Protein AF-A0A7X6ZHW9-F1 (afdb_monomer_lite)

Sequence (307 aa):
MRMDAAVKDYLSSTLKTPYFLFIGDEEYLSTINEFQVHGLTFLPMSSFCSSGDRQPDIDGLCNYIETADSDANKKEFVVTGLGEFLALRGRDEATSTLLRLKDFIIGNAKVILLLRGLAPLIAVMESDPRFDNRRHSIVKRAESNLSFTIAPPSIDLSALNGFKALLIALENGRNGNIAVNTAVNLSEAMFTVYQISNAYEGIKFLNHGFALGRACGEDEQWAELLSVLNQNDGSLDAVFDRYGLSDVLESDFYLRIGGKDFRSWLYYIFLKLKADTLRNGYLRFALEKTERFRDFARNVRNAIIDI

Foldseek 3Di:
DAADPLVVCLLPDPDFAAAEEQAALVCQQVNVVNCVVVVAAEDFQLVQAPDQAGGGDVVVVLVCQQVVLVPPDAHEYEYALLQVSLLLVADPSSLVVVVVRRPRGRDRYYYYYYHAPCLVCPVVQVVPVSCDSSRYDYDPRSDAQEEEEEEALVQPAPFAEHPSSVSVCVRNSDGHYHYYHHPDDRPRHNHHYHYDYALQSSLCVLDPPLPADPQQDDRVLSSVVSVLCSVQVNDLVSSCVVLVNDPPLPPPLLVLLVDPDSSSSSSLSVCLVCLVVDPDPLLSVLNVPDNYSVCSSVSSVCVVVVD

Radius of gyration: 27.0 Å; chains: 1; bounding box: 67×34×75 Å

Secondary structure (DSSP, 8-state):
----HHHHHHHHS---S-EEEEE-HHHHHHHHHHHHHTTPEEEEGGGGBSSTTS-B-HHHHHHHHHHHTTSSS--EEEEESHHHHHHHH-HHHHHHHHHHHHT----S-EEEEEEES-GGGHHHHHTSTTS-TTTEEE-TT-----EEEEE-TTS--SSEESHHHHHHHHHTT--SEEEEE--S--TT-SSEEEE--SHHHHHHHHSTT----GGGS-HHHHHHHHHHHHTTTT-HHHHHHHTT--S-TTTTHHHHHH--SHHHHHHHHHHHHTGGG-S-HHHHHHHHH--SHHHHHHHHHHGGGG-

pLDDT: mean 91.28, std 8.27, range [50.75, 98.62]

Structure (mmCIF, N/CA/C/O backbone):
data_AF-A0A7X6ZHW9-F1
#
_entry.id   AF-A0A7X6ZHW9-F1
#
loop_
_atom_site.group_PDB
_atom_site.id
_atom_site.type_symbol
_atom_site.label_atom_id
_atom_site.label_alt_id
_atom_site.label_comp_id
_atom_site.label_asym_id
_atom_site.label_entity_id
_atom_site.label_seq_id
_atom_site.pdbx_PDB_ins_code
_atom_site.Cartn_x
_atom_site.Cartn_y
_atom_site.Cartn_z
_atom_site.occupancy
_atom_site.B_iso_or_equiv
_atom_site.auth_seq_id
_atom_site.auth_comp_id
_atom_site.auth_asym_id
_atom_site.auth_atom_id
_atom_site.pdbx_PDB_model_num
ATOM 1 N N . MET A 1 1 ? -21.013 -16.782 7.354 1.00 50.75 1 MET A N 1
ATOM 2 C CA . MET A 1 1 ? -20.386 -16.798 8.693 1.00 50.75 1 MET A CA 1
ATOM 3 C C . MET A 1 1 ? -21.411 -16.256 9.685 1.00 50.75 1 MET A C 1
ATOM 5 O O . MET A 1 1 ? -22.378 -15.667 9.219 1.00 50.75 1 MET A O 1
ATOM 9 N N . ARG A 1 2 ? -21.312 -16.578 10.978 1.00 61.19 2 ARG A N 1
ATOM 10 C CA . ARG A 1 2 ? -22.199 -16.052 12.030 1.00 61.19 2 ARG A CA 1
ATOM 11 C C . ARG A 1 2 ? -21.359 -15.166 12.941 1.00 61.19 2 ARG A C 1
ATOM 13 O O . ARG A 1 2 ? -20.251 -15.573 13.280 1.00 61.19 2 ARG A O 1
ATOM 20 N N . MET A 1 3 ? -21.942 -14.054 13.381 1.00 71.81 3 MET A N 1
ATOM 21 C CA . MET A 1 3 ? -21.244 -13.021 14.128 1.00 71.81 3 MET A CA 1
ATOM 22 C C . MET A 1 3 ? -20.713 -13.651 15.398 1.00 71.81 3 MET A C 1
ATOM 24 O O . MET A 1 3 ? -21.471 -14.353 16.084 1.00 71.81 3 MET A O 1
ATOM 28 N N . ASP A 1 4 ? -19.418 -13.438 15.629 1.00 79.12 4 ASP A N 1
ATOM 29 C CA . ASP A 1 4 ? -18.658 -14.075 16.696 1.00 79.12 4 ASP A CA 1
ATOM 30 C C . ASP A 1 4 ? -19.425 -13.970 18.023 1.00 79.12 4 ASP A C 1
ATOM 32 O O . ASP A 1 4 ? -19.969 -12.912 18.367 1.00 79.12 4 ASP A O 1
ATOM 36 N N . ALA A 1 5 ? -19.531 -15.091 18.739 1.00 86.50 5 ALA A N 1
ATOM 37 C CA . ALA A 1 5 ? -20.281 -15.150 19.988 1.00 86.50 5 ALA A CA 1
ATOM 38 C C . ALA A 1 5 ? -19.735 -14.141 21.011 1.00 86.50 5 ALA A C 1
ATOM 40 O O . ALA A 1 5 ? -20.518 -13.453 21.659 1.00 86.50 5 ALA A O 1
ATOM 41 N N . ALA A 1 6 ? -18.413 -13.959 21.063 1.00 91.50 6 ALA A N 1
ATOM 42 C CA . ALA A 1 6 ? -17.773 -13.015 21.966 1.00 91.50 6 ALA A CA 1
ATOM 43 C C . ALA A 1 6 ? -18.111 -11.555 21.616 1.00 91.50 6 ALA A C 1
ATOM 45 O O . ALA A 1 6 ? -18.281 -10.727 22.512 1.00 91.50 6 ALA A O 1
ATOM 46 N N . VAL A 1 7 ? -18.296 -11.235 20.328 1.00 93.56 7 VAL A N 1
ATOM 47 C CA . VAL A 1 7 ? -18.756 -9.904 19.897 1.00 93.56 7 VAL A CA 1
ATOM 48 C C . VAL A 1 7 ? -20.198 -9.654 20.348 1.00 93.56 7 VAL A C 1
ATOM 50 O O . VAL A 1 7 ? -20.501 -8.584 20.874 1.00 93.56 7 VAL A O 1
ATOM 53 N N . LYS A 1 8 ? -21.094 -10.639 20.207 1.00 92.50 8 LYS A N 1
ATOM 54 C CA . LYS A 1 8 ? -22.484 -10.531 20.699 1.00 92.50 8 LYS A CA 1
ATOM 55 C C . LYS A 1 8 ? -22.544 -10.348 22.214 1.00 92.50 8 LYS A C 1
ATOM 57 O O . LYS A 1 8 ? -23.300 -9.506 22.710 1.00 92.50 8 LYS A O 1
ATOM 62 N N . ASP A 1 9 ? -21.723 -11.101 22.935 1.00 93.88 9 ASP A N 1
ATOM 63 C CA . ASP A 1 9 ? -21.611 -10.999 24.387 1.00 93.88 9 ASP A CA 1
ATOM 64 C C . ASP A 1 9 ? -21.099 -9.609 24.788 1.00 93.88 9 ASP A C 1
ATOM 66 O O . ASP A 1 9 ? -21.661 -8.966 25.675 1.00 93.88 9 ASP A O 1
ATOM 70 N N . TYR A 1 10 ? -20.106 -9.066 24.077 1.00 94.94 10 TYR A N 1
ATOM 71 C CA . TYR A 1 10 ? -19.629 -7.703 24.308 1.00 94.94 10 TYR A CA 1
ATOM 72 C C . TYR A 1 10 ? -20.713 -6.639 24.067 1.00 94.94 10 TYR A C 1
ATOM 74 O O . TYR A 1 10 ? -20.911 -5.764 24.922 1.00 94.94 10 TYR A O 1
ATOM 82 N N . LEU A 1 11 ? -21.435 -6.710 22.943 1.00 93.12 11 LEU A N 1
ATOM 83 C CA . LEU A 1 11 ? -22.475 -5.737 22.585 1.00 93.12 11 LEU A CA 1
ATOM 84 C C . LEU A 1 11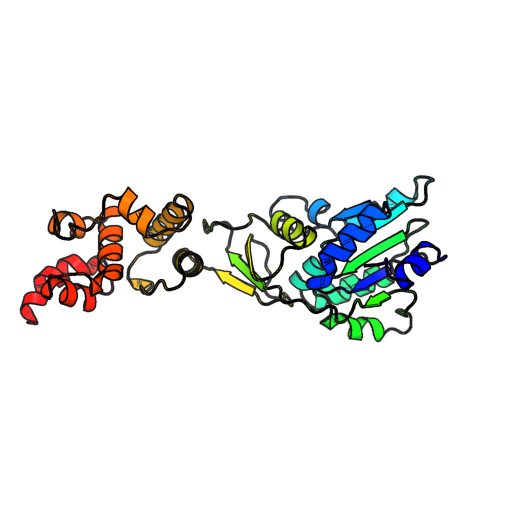 ? -23.627 -5.710 23.603 1.00 93.12 11 LEU A C 1
ATOM 86 O O . LEU A 1 11 ? -24.236 -4.659 23.826 1.00 93.12 11 LEU A O 1
ATOM 90 N N . SER A 1 12 ? -23.905 -6.839 24.258 1.00 91.88 12 SER A N 1
ATOM 91 C CA . SER A 1 12 ? -24.916 -6.958 25.319 1.00 91.88 12 SER A CA 1
ATOM 92 C C . SER A 1 12 ? -24.375 -6.730 26.741 1.00 91.88 12 SER A C 1
ATOM 94 O O . SER A 1 12 ? -25.159 -6.580 27.678 1.00 91.88 12 SER A O 1
ATOM 96 N N . SER A 1 13 ? -23.053 -6.654 26.917 1.00 92.38 13 SER A N 1
ATOM 97 C CA . SER A 1 13 ? -22.407 -6.483 28.225 1.00 92.38 13 SER A CA 1
ATOM 98 C C . SER A 1 13 ? -22.550 -5.073 28.815 1.00 92.38 13 SER A C 1
ATOM 100 O O . SER A 1 13 ? -22.873 -4.103 28.128 1.00 92.38 13 SER A O 1
ATOM 102 N N . THR A 1 14 ? -22.174 -4.920 30.086 1.00 90.31 14 THR A N 1
ATOM 103 C CA . THR A 1 14 ? -22.037 -3.621 30.771 1.00 90.31 14 THR A CA 1
ATOM 104 C C . THR A 1 14 ? -20.648 -2.990 30.622 1.00 90.31 14 THR A C 1
ATOM 106 O O . THR A 1 14 ? -20.378 -1.957 31.234 1.00 90.31 14 THR A O 1
ATOM 109 N N . LEU A 1 15 ? -19.750 -3.588 29.825 1.00 90.94 15 LEU A N 1
ATOM 110 C CA . LEU A 1 15 ? -18.397 -3.067 29.630 1.00 90.94 15 LEU A CA 1
ATOM 111 C C . LEU A 1 15 ? -18.422 -1.710 28.922 1.00 90.94 15 LEU A C 1
ATOM 113 O O . LEU A 1 15 ? -19.110 -1.543 27.914 1.00 90.94 15 LEU A O 1
ATOM 117 N N . LYS A 1 16 ? -17.629 -0.779 29.454 1.00 91.38 16 LYS A N 1
ATOM 118 C CA . LYS A 1 16 ? -17.504 0.620 29.017 1.00 91.38 16 LYS A CA 1
ATOM 119 C C . LYS A 1 16 ? -16.159 0.912 28.357 1.00 91.38 16 LYS A C 1
ATOM 121 O O . LYS A 1 16 ? -15.609 1.995 28.481 1.00 91.38 16 LYS A O 1
ATOM 126 N N . THR A 1 17 ? -15.566 -0.094 27.735 1.00 93.31 17 THR A N 1
ATOM 127 C CA . THR A 1 17 ? -14.261 0.010 27.079 1.00 93.31 17 THR A CA 1
ATOM 128 C C . THR A 1 17 ? -14.337 -0.599 25.683 1.00 93.31 17 THR A C 1
ATOM 130 O O . THR A 1 17 ? -15.258 -1.389 25.426 1.00 93.31 17 THR A O 1
ATOM 133 N N . PRO A 1 18 ? -13.432 -0.228 24.754 1.00 95.88 18 PRO A N 1
ATOM 134 C CA . PRO A 1 18 ? -13.460 -0.780 23.408 1.00 95.88 18 PRO A CA 1
ATOM 135 C C . PRO A 1 18 ? -13.222 -2.287 23.426 1.00 95.88 18 PRO A C 1
ATOM 137 O O . PRO A 1 18 ? -12.465 -2.797 24.262 1.00 95.88 18 PRO A O 1
ATOM 140 N N . TYR A 1 19 ? -13.847 -2.972 22.474 1.00 97.25 19 TYR A N 1
ATOM 141 C CA . TYR A 1 19 ? -13.604 -4.377 22.185 1.00 97.25 19 TYR A CA 1
ATOM 142 C C . TYR A 1 19 ? -12.635 -4.520 21.017 1.00 97.25 19 TYR A C 1
ATOM 144 O O . TYR A 1 19 ? -12.828 -3.909 19.970 1.00 97.25 19 TYR A O 1
ATOM 152 N N . PHE A 1 20 ? -11.596 -5.326 21.191 1.00 98.00 20 PHE A N 1
ATOM 153 C CA . PHE A 1 20 ? -10.515 -5.487 20.227 1.00 98.00 20 PHE A CA 1
ATOM 154 C C . PHE A 1 20 ? -10.738 -6.777 19.440 1.00 98.00 20 PHE A C 1
ATOM 156 O O . PHE A 1 20 ? -10.614 -7.871 19.982 1.00 98.00 20 PHE A O 1
ATOM 163 N N . LEU A 1 21 ? -11.074 -6.660 18.159 1.00 97.88 21 LEU A N 1
ATOM 164 C CA . LEU A 1 21 ? -11.289 -7.812 17.292 1.00 97.88 21 LEU A CA 1
ATOM 165 C C . LEU A 1 21 ? -10.119 -7.946 16.321 1.00 97.88 21 LEU A C 1
ATOM 167 O O . LEU A 1 21 ? -10.059 -7.239 15.314 1.00 97.88 21 LEU A O 1
ATOM 171 N N . PHE A 1 22 ? -9.187 -8.848 16.625 1.00 97.62 22 PHE A N 1
ATOM 172 C CA . PHE A 1 22 ? -8.048 -9.132 15.754 1.00 97.62 22 PHE A CA 1
ATOM 173 C C . PHE A 1 22 ? -8.469 -10.059 14.621 1.00 97.62 22 PHE A C 1
ATOM 175 O O . PHE A 1 22 ? -9.072 -11.107 14.858 1.00 97.62 22 PHE A O 1
ATOM 182 N N . ILE A 1 23 ? -8.145 -9.681 13.386 1.00 96.56 23 ILE A N 1
ATOM 183 C CA . ILE A 1 23 ? -8.652 -10.363 12.196 1.00 96.56 23 ILE A CA 1
ATOM 184 C C . ILE A 1 23 ? -7.610 -10.450 11.082 1.00 96.56 23 ILE A C 1
ATOM 186 O O . ILE A 1 23 ? -6.720 -9.606 10.978 1.00 96.56 23 ILE A O 1
ATOM 190 N N . GLY A 1 24 ? -7.714 -11.500 10.266 1.00 95.19 24 GLY A N 1
ATOM 191 C CA . GLY A 1 24 ? -6.833 -11.743 9.131 1.00 95.19 24 GLY A CA 1
ATOM 192 C C . GLY A 1 24 ? -7.419 -11.222 7.826 1.00 95.19 24 GLY A C 1
ATOM 193 O O . GLY A 1 24 ? -8.559 -10.752 7.775 1.00 95.19 24 GLY A O 1
ATOM 194 N N . ASP A 1 25 ? -6.637 -11.313 6.754 1.00 94.38 25 ASP A N 1
ATOM 195 C CA . ASP A 1 25 ? -7.057 -10.821 5.438 1.00 94.38 25 ASP A CA 1
ATOM 196 C C . ASP A 1 25 ? -8.280 -11.575 4.888 1.00 94.38 25 ASP A C 1
ATOM 198 O O . ASP A 1 25 ? -9.162 -10.957 4.291 1.00 94.38 25 ASP A O 1
ATOM 202 N N . GLU A 1 26 ? -8.356 -12.894 5.107 1.00 93.25 26 GLU A N 1
ATOM 203 C CA . GLU A 1 26 ? -9.428 -13.751 4.580 1.00 93.25 26 GLU A CA 1
ATOM 204 C C . GLU A 1 26 ? -10.796 -13.420 5.191 1.00 93.25 26 GLU A C 1
ATOM 206 O O . GLU A 1 26 ? -11.817 -13.430 4.500 1.00 93.25 26 GLU A O 1
ATOM 211 N N . GLU A 1 27 ? -10.840 -13.118 6.489 1.00 94.06 27 GLU A N 1
ATOM 212 C CA . GLU A 1 27 ? -12.099 -12.915 7.207 1.00 94.06 27 GLU A CA 1
ATOM 213 C C . GLU A 1 27 ? -12.574 -11.461 7.208 1.00 94.06 27 GLU A C 1
ATOM 215 O O . GLU A 1 27 ? -13.753 -11.222 7.496 1.00 94.06 27 GLU A O 1
ATOM 220 N N . TYR A 1 28 ? -11.703 -10.503 6.875 1.00 95.44 28 TYR A N 1
ATOM 221 C CA . TYR A 1 28 ? -11.955 -9.066 7.021 1.00 95.44 28 TYR A CA 1
ATOM 222 C C . TYR A 1 28 ? -13.273 -8.618 6.379 1.00 95.44 28 TYR A C 1
ATOM 224 O O . TYR A 1 28 ? -14.183 -8.156 7.068 1.00 95.44 28 TYR A O 1
ATOM 232 N N . LEU A 1 29 ? -13.426 -8.837 5.068 1.00 95.12 29 LEU A N 1
ATOM 233 C CA . LEU A 1 29 ? -14.627 -8.427 4.332 1.00 95.12 29 LEU A CA 1
ATOM 234 C C . LEU A 1 29 ? -15.877 -9.188 4.767 1.00 95.12 29 LEU A C 1
ATOM 236 O O . LEU A 1 29 ? -16.959 -8.610 4.850 1.00 95.12 29 LEU A O 1
ATOM 240 N N . SER A 1 30 ? -15.744 -10.481 5.065 1.00 94.62 30 SER A N 1
ATOM 241 C CA . SER A 1 30 ? -16.880 -11.277 5.536 1.00 94.62 30 SER A CA 1
ATOM 242 C C . SER A 1 30 ? -17.420 -10.763 6.876 1.00 94.62 30 SER A C 1
ATOM 244 O O . SER A 1 30 ? -18.633 -10.737 7.072 1.00 94.62 30 SER A O 1
ATOM 246 N N . THR A 1 31 ? -16.529 -10.275 7.744 1.00 95.31 31 THR A N 1
ATOM 247 C CA . THR A 1 31 ? -16.864 -9.693 9.049 1.00 95.31 31 THR A CA 1
ATOM 248 C C . THR A 1 31 ? -17.473 -8.299 8.905 1.00 95.31 31 THR A C 1
ATOM 250 O O . THR A 1 31 ? -18.473 -8.007 9.555 1.00 95.31 31 THR A O 1
ATOM 253 N N . ILE A 1 32 ? -16.947 -7.462 8.000 1.00 95.69 32 ILE A N 1
ATOM 254 C CA . ILE A 1 32 ? -17.555 -6.162 7.662 1.00 95.69 32 ILE A CA 1
ATOM 255 C C . ILE A 1 32 ? -18.994 -6.348 7.170 1.00 95.69 32 ILE A C 1
ATOM 257 O O . ILE A 1 32 ? -19.915 -5.741 7.715 1.00 95.69 32 ILE A O 1
ATOM 261 N N . ASN A 1 33 ? -19.202 -7.223 6.182 1.00 95.31 33 ASN A N 1
ATOM 262 C CA . ASN A 1 33 ? -20.532 -7.492 5.633 1.00 95.31 33 ASN A CA 1
ATOM 263 C C . ASN A 1 33 ? -21.499 -7.979 6.719 1.00 95.31 33 ASN A C 1
ATOM 265 O O . ASN A 1 33 ? -22.666 -7.593 6.753 1.00 95.31 33 ASN A O 1
ATOM 269 N N . GLU A 1 34 ? -21.011 -8.812 7.634 1.00 94.12 34 GLU A N 1
ATOM 270 C CA . GLU A 1 34 ? -21.795 -9.299 8.757 1.00 94.12 34 GLU A CA 1
ATOM 271 C C . GLU A 1 34 ? -22.196 -8.185 9.734 1.00 94.12 34 GLU A C 1
ATOM 273 O O . GLU A 1 34 ? -23.371 -8.092 10.097 1.00 94.12 34 GLU A O 1
ATOM 278 N N . PHE A 1 35 ? -21.270 -7.315 10.134 1.00 95.38 35 PHE A N 1
ATOM 279 C CA . PHE A 1 35 ? -21.585 -6.173 10.995 1.00 95.38 35 PHE A CA 1
ATOM 280 C C . PHE A 1 35 ? -22.559 -5.195 10.336 1.00 95.38 35 PHE A C 1
ATOM 282 O O . PHE A 1 35 ? -23.466 -4.692 11.000 1.00 95.38 35 PHE A O 1
ATOM 289 N N . GLN A 1 36 ? -22.444 -4.993 9.023 1.00 93.94 36 GLN A N 1
ATOM 290 C CA . GLN A 1 36 ? -23.383 -4.174 8.264 1.00 93.94 36 GLN A CA 1
ATOM 291 C C . GLN A 1 36 ? -24.801 -4.765 8.272 1.00 93.94 36 GLN A C 1
ATOM 293 O O . GLN A 1 36 ? -25.765 -4.035 8.493 1.00 93.94 36 GLN A O 1
ATOM 298 N N . VAL A 1 37 ? -24.942 -6.085 8.099 1.00 93.81 37 VAL A N 1
ATOM 299 C CA . VAL A 1 37 ? -26.243 -6.779 8.188 1.00 93.81 37 VAL A CA 1
ATOM 300 C C . VAL A 1 37 ? -26.873 -6.641 9.579 1.00 93.81 37 VAL A C 1
ATOM 302 O O . VAL A 1 37 ? -28.095 -6.567 9.690 1.00 93.81 37 VAL A O 1
ATOM 305 N N . HIS A 1 38 ? -26.058 -6.564 10.634 1.00 92.25 38 HIS A N 1
ATOM 306 C CA . HIS A 1 38 ? -26.526 -6.347 12.007 1.00 92.25 38 HIS A CA 1
ATOM 307 C C . HIS A 1 38 ? -26.774 -4.865 12.348 1.00 92.25 38 HIS A C 1
ATOM 309 O O . HIS A 1 38 ? -27.172 -4.564 13.470 1.00 92.25 38 HIS A O 1
ATOM 315 N N . GLY A 1 39 ? -26.590 -3.943 11.397 1.00 92.75 39 GLY A N 1
ATOM 316 C CA . GLY A 1 39 ? -26.915 -2.524 11.566 1.00 92.75 39 GLY A CA 1
ATOM 317 C C . GLY A 1 39 ? -25.896 -1.722 12.378 1.00 92.75 39 GLY A C 1
ATOM 318 O O . GLY A 1 39 ? -26.234 -0.645 12.869 1.00 92.75 39 GLY A O 1
ATOM 319 N N . LEU A 1 40 ? -24.664 -2.219 12.531 1.00 94.19 40 LEU A N 1
ATOM 320 C CA . LEU A 1 40 ? -23.607 -1.474 13.215 1.00 94.19 40 LEU A CA 1
ATOM 321 C C . LEU A 1 40 ? -23.147 -0.283 12.361 1.00 94.19 40 LEU A C 1
ATOM 323 O O . LEU A 1 40 ? -23.101 -0.347 11.131 1.00 94.19 40 LEU A O 1
ATOM 327 N N . THR A 1 41 ? -22.783 0.812 13.026 1.00 94.69 41 THR A N 1
ATOM 328 C CA . THR A 1 41 ? -22.317 2.040 12.369 1.00 94.69 41 THR A CA 1
ATOM 329 C C . THR A 1 41 ? -20.806 2.000 12.170 1.00 94.69 41 THR A C 1
ATOM 331 O O . THR A 1 41 ? -20.055 1.796 13.119 1.00 94.69 41 THR A O 1
ATOM 334 N N . PHE A 1 42 ? -20.336 2.237 10.949 1.00 95.94 42 PHE A N 1
ATOM 335 C CA . PHE A 1 42 ? -18.908 2.209 10.637 1.00 95.94 42 PHE A CA 1
ATOM 336 C C . PHE A 1 42 ? -18.253 3.578 10.822 1.00 95.94 42 PHE A C 1
ATOM 338 O O . PHE A 1 42 ? -18.763 4.591 10.347 1.00 95.94 42 PHE A O 1
ATOM 345 N N . LEU A 1 43 ? -17.092 3.580 11.475 1.00 96.94 43 LEU A N 1
ATOM 346 C CA . LEU A 1 43 ? -16.203 4.725 11.651 1.00 96.94 43 LEU A CA 1
ATOM 347 C C . LEU A 1 43 ? -14.863 4.425 10.962 1.00 96.94 43 LEU A C 1
ATOM 349 O O . LEU A 1 43 ? -13.939 3.916 11.602 1.00 96.94 43 LEU A O 1
ATOM 353 N N . PRO A 1 44 ? -14.742 4.691 9.653 1.00 98.06 44 PRO A N 1
ATOM 354 C CA . PRO A 1 44 ? -13.484 4.491 8.949 1.00 98.06 44 PRO A CA 1
ATOM 355 C C . PRO A 1 44 ? -12.446 5.535 9.375 1.00 98.06 44 PRO A C 1
ATOM 357 O O . PRO A 1 44 ? -12.744 6.733 9.400 1.00 98.06 44 PRO A O 1
ATOM 360 N N . MET A 1 45 ? -11.217 5.097 9.667 1.00 98.06 45 MET A N 1
ATOM 361 C CA . MET A 1 45 ? -10.091 5.977 10.002 1.00 98.06 45 MET A CA 1
ATOM 362 C C . MET A 1 45 ? -9.844 7.048 8.938 1.00 98.06 45 MET A C 1
ATOM 364 O O . MET A 1 45 ? -9.480 8.173 9.274 1.00 98.06 45 MET A O 1
ATOM 368 N N . SER A 1 46 ? -10.097 6.749 7.664 1.00 98.19 46 SER A N 1
ATOM 369 C CA . SER A 1 46 ? -9.979 7.704 6.561 1.00 98.19 46 SER A CA 1
ATOM 370 C C . SER A 1 46 ? -10.872 8.947 6.716 1.00 98.19 46 SER A C 1
ATOM 372 O O . SER A 1 46 ? -10.544 10.014 6.181 1.00 98.19 46 SER A O 1
ATOM 374 N N . SER A 1 47 ? -11.964 8.866 7.488 1.00 97.81 47 SER A N 1
ATOM 375 C CA . SER A 1 47 ? -12.810 10.025 7.823 1.00 97.81 47 SER A CA 1
ATOM 376 C C . SER A 1 47 ? -12.103 11.036 8.724 1.00 97.81 47 SER A C 1
ATOM 378 O O . SER A 1 47 ? -12.460 12.211 8.711 1.00 97.81 47 SER A O 1
ATOM 380 N N . PHE A 1 48 ? -11.066 10.605 9.443 1.00 98.00 48 PHE A N 1
ATOM 381 C CA . PHE A 1 48 ? -10.278 11.427 10.360 1.00 98.00 48 PHE A CA 1
ATOM 382 C C . PHE A 1 48 ? -8.983 11.958 9.724 1.00 98.00 48 PHE A C 1
ATOM 384 O O . PHE A 1 48 ? -8.179 12.602 10.392 1.00 98.00 48 PHE A O 1
ATOM 391 N N . CYS A 1 49 ? -8.767 11.732 8.424 1.00 97.69 49 CYS A N 1
ATOM 392 C CA . CYS A 1 49 ? -7.712 12.395 7.657 1.00 97.69 49 CYS A CA 1
ATOM 393 C C . CYS A 1 49 ? -8.120 13.836 7.312 1.00 97.69 49 CYS A C 1
ATOM 395 O O . CYS A 1 49 ? -9.114 14.049 6.609 1.00 97.69 49 CYS A O 1
ATOM 397 N N . SER A 1 50 ? -7.306 14.814 7.720 1.00 94.81 50 SER A N 1
ATOM 398 C CA . SER A 1 50 ? -7.541 16.245 7.454 1.00 94.81 50 SER A CA 1
ATOM 399 C C . SER A 1 50 ? -7.394 16.640 5.980 1.00 94.81 50 SER A C 1
ATOM 401 O O . SER A 1 50 ? -8.018 17.596 5.526 1.00 94.81 50 SER A O 1
ATOM 403 N N . SER A 1 51 ? -6.591 15.904 5.209 1.00 94.81 51 SER A N 1
ATOM 404 C CA . SER A 1 51 ? -6.476 16.056 3.756 1.00 94.81 51 SER A CA 1
ATOM 405 C C . SER A 1 51 ? -6.108 14.728 3.084 1.00 94.81 51 SER A C 1
ATOM 407 O O . SER A 1 51 ? -5.991 13.698 3.749 1.00 94.81 51 SER A O 1
ATOM 409 N N . GLY A 1 52 ? -5.971 14.731 1.752 1.00 95.25 52 GLY A N 1
ATOM 410 C CA . GLY A 1 52 ? -5.742 13.515 0.963 1.00 95.25 52 GLY A CA 1
ATOM 411 C C . GLY A 1 52 ? -4.455 12.761 1.313 1.00 95.25 52 GLY A C 1
ATOM 412 O O . GLY A 1 52 ? -4.467 11.535 1.348 1.00 95.25 52 GLY A O 1
ATOM 413 N N . ASP A 1 53 ? -3.369 13.472 1.627 1.00 96.62 53 ASP A N 1
ATOM 414 C CA . ASP A 1 53 ? -2.070 12.874 1.969 1.00 96.62 53 ASP A CA 1
ATOM 415 C C . ASP A 1 53 ? -1.630 13.215 3.399 1.00 96.62 53 ASP A C 1
ATOM 417 O O . ASP A 1 53 ? -0.535 13.711 3.660 1.00 96.62 53 ASP A O 1
ATOM 421 N N . ARG A 1 54 ? -2.547 13.014 4.348 1.00 95.50 54 ARG A N 1
ATOM 422 C CA . ARG A 1 54 ? -2.299 13.184 5.781 1.00 95.50 54 ARG A CA 1
ATOM 423 C C . ARG A 1 54 ? -2.756 11.953 6.541 1.00 95.50 54 ARG A C 1
ATOM 425 O O . ARG A 1 54 ? -3.720 11.289 6.164 1.00 95.50 54 ARG A O 1
ATOM 432 N N . GLN A 1 55 ? -2.056 11.679 7.633 1.00 96.06 55 GLN A N 1
ATOM 433 C CA . GLN A 1 55 ? -2.436 10.638 8.576 1.00 96.06 55 GLN A CA 1
ATOM 434 C C . GLN A 1 55 ? -3.748 11.000 9.284 1.00 96.06 55 GLN A C 1
ATOM 436 O O . GLN A 1 55 ? -4.056 12.190 9.424 1.00 96.06 55 GLN A O 1
ATOM 441 N N . PRO A 1 56 ? -4.533 9.995 9.693 1.00 97.50 56 PRO A N 1
ATOM 442 C CA . PRO A 1 56 ? -5.758 10.217 10.432 1.00 97.50 56 PRO A CA 1
ATOM 443 C C . PRO A 1 56 ? -5.484 10.650 11.878 1.00 97.50 56 PRO A C 1
ATOM 445 O O . PRO A 1 56 ? -4.488 10.254 12.482 1.00 97.50 56 PRO A O 1
ATOM 448 N N . ASP A 1 57 ? -6.401 11.435 12.435 1.00 97.38 57 ASP A N 1
ATOM 449 C CA . ASP A 1 57 ? -6.365 11.897 13.822 1.00 97.38 57 ASP A CA 1
ATOM 450 C C . ASP A 1 57 ? -7.098 10.919 14.763 1.00 97.38 57 ASP A C 1
ATOM 452 O O . ASP A 1 57 ? -8.328 10.824 14.757 1.00 97.38 57 ASP A O 1
ATOM 456 N N . ILE A 1 58 ? -6.337 10.188 15.588 1.00 96.88 58 ILE A N 1
ATOM 457 C CA . ILE A 1 58 ? -6.896 9.257 16.583 1.00 96.88 58 ILE A CA 1
ATOM 458 C C . ILE A 1 58 ? -7.618 10.015 17.706 1.00 96.88 58 ILE A C 1
ATOM 460 O O . ILE A 1 58 ? -8.620 9.523 18.220 1.00 96.88 58 ILE A O 1
ATOM 464 N N . ASP A 1 59 ? -7.150 11.203 18.092 1.00 96.44 59 ASP A N 1
ATOM 465 C CA . ASP A 1 59 ? -7.816 11.985 19.138 1.00 96.44 59 ASP A CA 1
ATOM 466 C C . ASP A 1 59 ? -9.150 12.530 18.623 1.00 96.44 59 ASP A C 1
ATOM 468 O O . ASP A 1 59 ? -10.154 12.486 19.333 1.00 96.44 59 ASP A O 1
ATOM 472 N N . GLY A 1 60 ? -9.202 12.922 17.349 1.00 96.25 60 GLY A N 1
ATOM 473 C CA . GLY A 1 60 ? -10.442 13.211 16.630 1.00 96.25 60 GLY A CA 1
ATOM 474 C C . GLY A 1 60 ? -11.439 12.044 16.651 1.00 96.25 60 GLY A C 1
ATOM 475 O O . GLY A 1 60 ? -12.625 12.265 16.904 1.00 96.25 60 GLY A O 1
ATOM 476 N N . LEU A 1 61 ? -10.972 10.803 16.456 1.00 95.75 61 LEU A N 1
ATOM 477 C CA . LEU A 1 61 ? -11.804 9.598 16.600 1.00 95.75 61 LEU A CA 1
ATOM 478 C C . LEU A 1 61 ? -12.332 9.438 18.031 1.00 95.75 61 LEU A C 1
ATOM 480 O O . LEU A 1 61 ? -13.531 9.224 18.215 1.00 95.75 61 LEU A O 1
ATOM 484 N N . CYS A 1 62 ? -11.466 9.542 19.040 1.00 93.81 62 CYS A N 1
ATOM 485 C CA . CYS A 1 62 ? -11.868 9.412 20.442 1.00 93.81 62 CYS A CA 1
ATOM 486 C C . CYS A 1 62 ? -12.915 10.470 20.824 1.00 93.81 62 CYS A C 1
ATOM 488 O O . CYS A 1 62 ? -13.965 10.122 21.361 1.00 93.81 62 CYS A O 1
ATOM 490 N N . ASN A 1 63 ? -12.690 11.732 20.450 1.00 93.25 63 ASN A N 1
ATOM 491 C CA . ASN A 1 63 ? -13.628 12.832 20.685 1.00 93.25 63 ASN A CA 1
ATOM 492 C C . ASN A 1 63 ? -14.978 12.595 19.987 1.00 93.25 63 ASN A C 1
ATOM 494 O O . ASN A 1 63 ? -16.040 12.887 20.542 1.00 93.25 63 ASN A O 1
ATOM 498 N N . TYR A 1 64 ? -14.965 12.043 18.769 1.00 92.31 64 TYR A N 1
ATOM 499 C CA . TYR A 1 64 ? -16.193 11.674 18.066 1.00 92.31 64 TYR A CA 1
ATOM 500 C C . TYR A 1 64 ? -16.973 10.594 18.828 1.00 92.31 64 TYR A C 1
ATOM 502 O O . TYR A 1 64 ? -18.185 10.710 18.998 1.00 92.31 64 TYR A O 1
ATOM 510 N N . ILE A 1 65 ? -16.288 9.560 19.323 1.00 90.56 65 ILE A N 1
ATOM 511 C CA . ILE A 1 65 ? -16.913 8.484 20.104 1.00 90.56 65 ILE A CA 1
ATOM 512 C C . ILE A 1 65 ? -17.512 9.031 21.409 1.00 90.56 65 ILE A C 1
ATOM 514 O O . ILE A 1 65 ? -18.648 8.690 21.739 1.00 90.56 65 ILE A O 1
ATOM 518 N N . GLU A 1 66 ? -16.787 9.891 22.130 1.00 87.88 66 GLU A N 1
ATOM 519 C CA . GLU A 1 66 ? -17.263 10.510 23.377 1.00 87.88 66 GLU A CA 1
ATOM 520 C C . GLU A 1 66 ? -18.502 11.381 23.156 1.00 87.88 66 GLU A C 1
ATOM 522 O O . GLU A 1 66 ? -19.473 11.298 23.904 1.00 87.88 66 GLU A O 1
ATOM 527 N N . THR A 1 67 ? -18.496 12.208 22.110 1.00 85.69 67 THR A N 1
ATOM 528 C CA . THR A 1 67 ? -19.621 13.106 21.812 1.00 85.69 67 THR A CA 1
ATOM 529 C C . THR A 1 67 ? -20.844 12.350 21.308 1.00 85.69 67 THR A C 1
ATOM 531 O O . THR A 1 67 ? -21.966 12.662 21.711 1.00 85.69 67 THR A O 1
ATOM 534 N N . ALA A 1 68 ? -20.651 11.319 20.483 1.00 80.56 68 ALA A N 1
ATOM 535 C CA . ALA A 1 68 ? -21.747 10.529 19.940 1.00 80.56 68 ALA A CA 1
ATOM 536 C C . ALA A 1 68 ? -22.532 9.757 21.013 1.00 80.56 68 ALA A C 1
ATOM 538 O O . ALA A 1 68 ? -23.685 9.403 20.756 1.00 80.56 68 ALA A O 1
ATOM 539 N N . ASP A 1 69 ? -21.931 9.528 22.184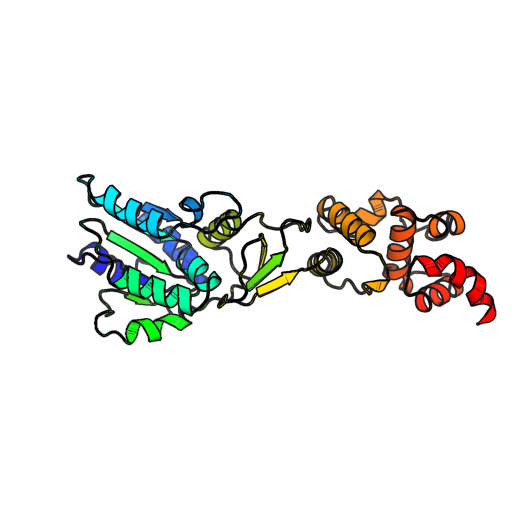 1.00 68.56 69 ASP A N 1
ATOM 540 C CA . ASP A 1 69 ? -22.555 8.898 23.350 1.00 68.56 69 ASP A CA 1
ATOM 541 C C . ASP A 1 69 ? -23.641 9.753 24.025 1.00 68.56 69 ASP A C 1
ATOM 543 O O . ASP A 1 69 ? -24.530 9.233 24.696 1.00 68.56 69 ASP A O 1
ATOM 547 N N . SER A 1 70 ? -23.581 11.076 23.852 1.00 65.00 70 SER A N 1
ATOM 548 C CA . SER A 1 70 ? -24.521 12.008 24.486 1.00 65.00 70 SER A CA 1
ATOM 549 C C . SER A 1 70 ? -25.925 12.002 23.860 1.00 65.00 70 SER A C 1
ATOM 551 O O . SER A 1 70 ? -26.880 12.474 24.481 1.00 65.00 70 SER A O 1
ATOM 553 N N . ASP A 1 71 ? -26.077 11.416 22.669 1.00 60.84 71 ASP A N 1
ATOM 554 C CA . ASP A 1 71 ? -27.375 11.203 22.031 1.00 60.84 71 ASP A CA 1
ATOM 555 C C . ASP A 1 71 ? -28.043 9.961 22.635 1.00 60.84 71 ASP A C 1
ATOM 557 O O . ASP A 1 71 ? -27.482 8.873 22.586 1.00 60.84 71 ASP A O 1
ATOM 561 N N . ALA A 1 72 ? -29.262 10.103 23.160 1.00 53.25 72 ALA A N 1
ATOM 562 C CA . ALA A 1 72 ? -29.993 9.131 23.991 1.00 53.25 72 ALA A CA 1
ATOM 563 C C . ALA A 1 72 ? -30.267 7.717 23.403 1.00 53.25 72 ALA A C 1
ATOM 565 O O . ALA A 1 72 ? -31.007 6.939 24.007 1.00 53.25 72 ALA A O 1
ATOM 566 N N . ASN A 1 73 ? -29.684 7.355 22.259 1.00 65.50 73 ASN A N 1
ATOM 567 C CA . ASN A 1 73 ? -29.776 6.031 21.653 1.00 65.50 73 ASN A CA 1
ATOM 568 C C . ASN A 1 73 ? -28.464 5.260 21.827 1.00 65.50 73 ASN A C 1
ATOM 570 O O . ASN A 1 73 ? -27.387 5.773 21.541 1.00 65.50 73 ASN A O 1
ATOM 574 N N . LYS A 1 74 ? -28.562 3.983 22.218 1.00 67.44 74 LYS A N 1
ATOM 575 C CA . LYS A 1 74 ? -27.432 3.044 22.222 1.00 67.44 74 LYS A CA 1
ATOM 576 C C . LYS A 1 74 ? -26.817 2.988 20.814 1.00 67.44 74 LYS A C 1
ATOM 578 O O . LYS A 1 74 ? -27.455 2.477 19.896 1.00 67.44 74 LYS A O 1
ATOM 583 N N . LYS A 1 75 ? -25.601 3.514 20.642 1.00 85.25 75 LYS A N 1
ATOM 584 C CA . LYS A 1 75 ? -24.855 3.455 19.375 1.00 85.25 75 LYS A CA 1
ATOM 585 C C . LYS A 1 75 ? -23.792 2.367 19.439 1.00 85.25 75 LYS A C 1
ATOM 587 O O . LYS A 1 75 ? -23.049 2.267 20.413 1.00 85.25 75 LYS A O 1
ATOM 592 N N . GLU A 1 76 ? -23.734 1.554 18.394 1.00 93.25 76 GLU A N 1
ATOM 593 C CA . GLU A 1 76 ? -22.768 0.470 18.246 1.00 93.25 76 GLU A CA 1
ATOM 594 C C . GLU A 1 76 ? -21.894 0.780 17.030 1.00 93.25 76 GLU A C 1
ATOM 596 O O . GLU A 1 76 ? -22.378 0.845 15.898 1.00 93.25 76 GLU A O 1
ATOM 601 N N . PHE A 1 77 ? -20.614 1.031 17.287 1.00 95.12 77 PHE A N 1
ATOM 602 C CA . PHE A 1 77 ? -19.635 1.465 16.306 1.00 95.12 77 PHE A CA 1
ATOM 603 C C . PHE A 1 77 ? -18.643 0.359 15.969 1.00 95.12 77 PHE A C 1
ATOM 605 O O . PHE A 1 77 ? -18.198 -0.383 16.846 1.00 95.12 77 PHE A O 1
ATOM 612 N N . VAL A 1 78 ? -18.230 0.317 14.707 1.00 97.56 78 VAL A N 1
ATOM 613 C CA . VAL A 1 78 ? -17.098 -0.478 14.228 1.00 97.56 78 VAL A CA 1
ATOM 614 C C . VAL A 1 78 ? -16.068 0.472 13.643 1.00 97.56 78 VAL A C 1
ATOM 616 O O . VAL A 1 78 ? -16.343 1.151 12.657 1.00 97.56 78 VAL A O 1
ATOM 619 N N . VAL A 1 79 ? -14.880 0.515 14.234 1.00 98.38 79 VAL A N 1
ATOM 620 C CA . VAL A 1 79 ? -13.752 1.283 13.702 1.00 98.38 79 VAL A CA 1
ATOM 621 C C . VAL A 1 79 ? -12.988 0.411 12.714 1.00 98.38 79 VAL A C 1
ATOM 623 O O . VAL A 1 79 ? -12.501 -0.658 13.086 1.00 98.38 79 VAL A O 1
ATOM 626 N N . THR A 1 80 ? -12.866 0.871 11.469 1.00 98.56 80 THR A N 1
ATOM 627 C CA . THR A 1 80 ? -12.133 0.186 10.389 1.00 98.56 80 THR A CA 1
ATOM 628 C C . THR A 1 80 ? -10.902 0.982 9.976 1.00 98.56 80 THR A C 1
ATOM 630 O O . THR A 1 80 ? -10.878 2.203 10.100 1.00 98.56 80 THR A O 1
ATOM 633 N N . GLY A 1 81 ? -9.865 0.300 9.485 1.00 98.06 81 GLY A N 1
ATOM 634 C CA . GLY A 1 81 ? -8.613 0.930 9.046 1.00 98.06 81 GLY A CA 1
ATOM 635 C C . GLY A 1 81 ? -7.636 1.269 10.178 1.00 98.06 81 GLY A C 1
ATOM 636 O O . GLY A 1 81 ? -6.489 1.615 9.902 1.00 98.06 81 GLY A O 1
ATOM 637 N N . LEU A 1 82 ? -8.049 1.162 11.450 1.00 98.62 82 LEU A N 1
ATOM 638 C CA . LEU A 1 82 ? -7.182 1.440 12.603 1.00 98.62 82 LEU A CA 1
ATOM 639 C C . LEU A 1 82 ? -6.049 0.421 12.716 1.00 98.62 82 LEU A C 1
ATOM 641 O O . LEU A 1 82 ? -4.911 0.811 12.960 1.00 98.62 82 LEU A O 1
ATOM 645 N N . GLY A 1 83 ? -6.342 -0.869 12.529 1.00 98.19 83 GLY A N 1
ATOM 646 C CA . GLY A 1 83 ? -5.323 -1.913 12.618 1.00 98.19 83 GLY A CA 1
ATOM 647 C C . GLY A 1 83 ? -4.206 -1.707 11.600 1.00 98.19 83 GLY A C 1
ATOM 648 O O . GLY A 1 83 ? -3.028 -1.661 11.956 1.00 98.19 83 GLY A O 1
ATOM 649 N N . GLU A 1 84 ? -4.590 -1.489 10.345 1.00 98.19 84 GLU A N 1
ATOM 650 C CA . GLU A 1 84 ? -3.653 -1.282 9.251 1.00 98.19 84 GLU A CA 1
ATOM 651 C C . GLU A 1 84 ? -2.897 0.040 9.402 1.00 98.19 84 GLU A C 1
ATOM 653 O O . GLU A 1 84 ? -1.687 0.081 9.181 1.00 98.19 84 GLU A O 1
ATOM 658 N N . PHE A 1 85 ? -3.576 1.107 9.838 1.00 98.50 85 PHE A N 1
ATOM 659 C CA . PHE A 1 85 ? -2.932 2.381 10.144 1.00 98.50 85 PHE A CA 1
ATOM 660 C C . PHE A 1 85 ? -1.840 2.225 11.207 1.00 98.50 85 PHE A C 1
ATOM 662 O O . PHE A 1 85 ? -0.710 2.655 10.988 1.00 98.50 85 PHE A O 1
ATOM 669 N N . LEU A 1 86 ? -2.142 1.583 12.337 1.00 98.56 86 LEU A N 1
ATOM 670 C CA . LEU A 1 86 ? -1.169 1.389 13.412 1.00 98.56 86 LEU A CA 1
ATOM 671 C C . LEU A 1 86 ? 0.002 0.511 12.962 1.00 98.56 86 LEU A C 1
ATOM 673 O O . LEU A 1 86 ? 1.155 0.846 13.227 1.00 98.56 86 LEU A O 1
ATOM 677 N N . ALA A 1 87 ? -0.263 -0.559 12.213 1.00 98.00 87 ALA A N 1
ATOM 678 C CA . ALA A 1 87 ? 0.793 -1.393 11.650 1.00 98.00 87 ALA A CA 1
ATOM 679 C C . ALA A 1 87 ? 1.703 -0.611 10.680 1.00 98.00 87 ALA A C 1
ATOM 681 O O . ALA A 1 87 ? 2.911 -0.844 10.660 1.00 98.00 87 ALA A O 1
ATOM 682 N N . LEU A 1 88 ? 1.164 0.360 9.934 1.00 97.94 88 LEU A N 1
ATOM 683 C CA . LEU A 1 88 ? 1.935 1.281 9.088 1.00 97.94 88 LEU A CA 1
ATOM 684 C C . LEU A 1 88 ? 2.748 2.316 9.889 1.00 97.94 88 LEU A C 1
ATOM 686 O O . LEU A 1 88 ? 3.778 2.778 9.403 1.00 97.94 88 LEU A O 1
ATOM 690 N N . ARG A 1 89 ? 2.318 2.684 11.103 1.00 97.38 89 ARG A N 1
ATOM 691 C CA . ARG A 1 89 ? 3.065 3.584 12.007 1.00 97.38 89 ARG A CA 1
ATOM 692 C C . ARG A 1 89 ? 4.207 2.891 12.745 1.00 97.38 89 ARG A C 1
ATOM 694 O O . ARG A 1 89 ? 5.145 3.559 13.165 1.00 97.38 89 ARG A O 1
ATOM 701 N N . GLY A 1 90 ? 4.138 1.569 12.860 1.00 97.75 90 GLY A N 1
ATOM 702 C CA . GLY A 1 90 ? 5.186 0.751 13.449 1.00 97.75 90 GLY A CA 1
ATOM 703 C C . GLY A 1 90 ? 4.888 0.287 14.864 1.00 97.75 90 GLY A C 1
ATOM 704 O O . GLY A 1 90 ? 3.943 0.732 15.516 1.00 97.75 90 GLY A O 1
ATOM 705 N N . ARG A 1 91 ? 5.706 -0.658 15.338 1.00 97.56 91 ARG A N 1
ATOM 706 C CA . ARG A 1 91 ? 5.440 -1.423 16.566 1.00 97.56 91 ARG A CA 1
ATOM 707 C C . ARG A 1 91 ? 5.275 -0.541 17.804 1.00 97.56 91 ARG A C 1
ATOM 709 O O . ARG A 1 91 ? 4.344 -0.776 18.575 1.00 97.56 91 ARG A O 1
ATOM 716 N N . ASP A 1 92 ? 6.147 0.441 18.000 1.00 97.19 92 ASP A N 1
ATOM 717 C CA . ASP A 1 92 ? 6.163 1.247 19.226 1.00 97.19 92 ASP A CA 1
ATOM 718 C C . ASP A 1 92 ? 4.938 2.165 19.312 1.00 97.19 92 ASP A C 1
ATOM 720 O O . ASP A 1 92 ? 4.229 2.179 20.323 1.00 97.19 92 ASP A O 1
ATOM 724 N N . GLU A 1 93 ? 4.626 2.873 18.223 1.00 97.19 93 GLU A N 1
ATOM 725 C CA . GLU A 1 93 ? 3.456 3.751 18.152 1.00 97.19 93 GLU A CA 1
ATOM 726 C C . GLU A 1 93 ? 2.144 2.960 18.200 1.00 97.19 93 GLU A C 1
ATOM 728 O O . GLU A 1 93 ? 1.213 3.347 18.916 1.00 97.19 93 GLU A O 1
ATOM 733 N N . ALA A 1 94 ? 2.085 1.818 17.507 1.00 98.19 94 ALA A N 1
ATOM 734 C CA . ALA A 1 94 ? 0.952 0.907 17.572 1.00 98.19 94 ALA A CA 1
ATOM 735 C C . ALA A 1 94 ? 0.711 0.421 19.005 1.00 98.19 94 ALA A C 1
ATOM 737 O O . ALA A 1 94 ? -0.401 0.532 19.513 1.00 98.19 94 ALA A O 1
ATOM 738 N N . THR A 1 95 ? 1.755 -0.055 19.686 1.00 97.75 95 THR A N 1
ATOM 739 C CA . THR A 1 95 ? 1.654 -0.570 21.059 1.00 97.75 95 THR A CA 1
ATOM 740 C C . THR A 1 95 ? 1.201 0.520 22.026 1.00 97.75 95 THR A C 1
ATOM 742 O O . THR A 1 95 ? 0.252 0.312 22.782 1.00 97.75 95 THR A O 1
ATOM 745 N N . SER A 1 96 ? 1.826 1.700 21.971 1.00 96.88 96 SER A N 1
ATOM 746 C CA . SER A 1 96 ? 1.447 2.854 22.796 1.00 96.88 96 SER A CA 1
ATOM 747 C C . SER A 1 96 ? -0.025 3.233 22.595 1.00 96.88 96 SER A C 1
ATOM 749 O O . SER A 1 96 ? -0.779 3.401 23.559 1.00 96.88 96 SER A O 1
ATOM 751 N N . THR A 1 97 ? -0.473 3.280 21.338 1.00 97.69 97 THR A N 1
ATOM 752 C CA . THR A 1 97 ? -1.858 3.626 21.005 1.00 97.69 97 THR A CA 1
ATOM 753 C C . THR A 1 97 ? -2.845 2.565 21.479 1.00 97.69 97 THR A C 1
ATOM 755 O O . THR A 1 97 ? -3.861 2.913 22.079 1.00 97.69 97 THR A O 1
ATOM 758 N N . LEU A 1 98 ? -2.564 1.278 21.261 1.00 97.38 98 LEU A N 1
ATOM 759 C CA . LEU A 1 98 ? -3.445 0.201 21.714 1.00 97.38 98 LEU A CA 1
ATOM 760 C C . LEU A 1 98 ? -3.548 0.163 23.245 1.00 97.38 98 LEU A C 1
ATOM 762 O O . LEU A 1 98 ? -4.646 -0.013 23.768 1.00 97.38 98 LEU A O 1
ATOM 766 N N . LEU A 1 99 ? -2.446 0.395 23.968 1.00 94.56 99 LEU A N 1
ATOM 767 C CA . LEU A 1 99 ? -2.455 0.501 25.432 1.00 94.56 99 LEU A CA 1
ATOM 768 C C . LEU A 1 99 ? -3.312 1.678 25.911 1.00 94.56 99 LEU A C 1
ATOM 770 O O . LEU A 1 99 ? -4.078 1.521 26.861 1.00 94.56 99 LEU A O 1
ATOM 774 N N . ARG A 1 100 ? -3.245 2.825 25.227 1.00 95.38 100 ARG A N 1
ATOM 775 C CA . ARG A 1 100 ? -4.114 3.977 25.505 1.00 95.38 100 ARG A CA 1
ATOM 776 C C . ARG A 1 100 ? -5.586 3.653 25.248 1.00 95.38 100 ARG A C 1
ATOM 778 O O . ARG A 1 100 ? -6.425 3.900 26.108 1.00 95.38 100 ARG A O 1
ATOM 785 N N . LEU A 1 101 ? -5.902 3.060 24.095 1.00 95.81 101 LEU A N 1
ATOM 786 C CA . LEU A 1 101 ? -7.269 2.674 23.727 1.00 95.81 101 LEU A CA 1
ATOM 787 C C . LEU A 1 101 ? -7.828 1.580 24.643 1.00 95.81 101 LEU A C 1
ATOM 789 O O . LEU A 1 101 ? -9.022 1.556 24.929 1.00 95.81 101 LEU A O 1
ATOM 793 N N . LYS A 1 102 ? -6.978 0.692 25.164 1.00 93.62 102 LYS A N 1
ATOM 794 C CA . LYS A 1 102 ? -7.376 -0.319 26.147 1.00 93.62 102 LYS A CA 1
ATOM 795 C C . LYS A 1 102 ? -7.923 0.332 27.417 1.00 93.62 102 LYS A C 1
ATOM 797 O O . LYS A 1 102 ? -8.820 -0.234 28.031 1.00 93.62 102 LYS A O 1
ATOM 802 N N . ASP A 1 103 ? -7.434 1.491 27.824 1.00 91.06 103 ASP A N 1
ATOM 803 C CA . ASP A 1 103 ? -7.913 2.153 29.042 1.00 91.06 103 ASP A CA 1
ATOM 804 C C . ASP A 1 103 ? -8.895 3.303 28.741 1.00 91.06 103 ASP A C 1
ATOM 806 O O . ASP A 1 103 ? -9.338 4.004 29.649 1.00 91.06 103 ASP A O 1
ATOM 810 N N . PHE A 1 104 ? -9.300 3.451 27.474 1.00 92.31 104 PHE A N 1
ATOM 811 C CA . PHE A 1 104 ? -10.293 4.425 27.033 1.00 92.31 104 PHE A CA 1
ATOM 812 C C . PHE A 1 104 ? -11.701 4.050 27.510 1.00 92.31 104 PHE A C 1
ATOM 814 O O . PHE A 1 104 ? -12.165 2.923 27.311 1.00 92.31 104 PHE A O 1
ATOM 821 N N . ILE A 1 105 ? -12.385 5.007 28.138 1.00 90.06 105 ILE A N 1
ATOM 822 C CA . ILE A 1 105 ? -13.736 4.826 28.669 1.00 90.06 105 ILE A CA 1
ATOM 823 C C . ILE A 1 105 ? -14.735 5.335 27.633 1.00 90.06 105 ILE A C 1
ATOM 825 O O . ILE A 1 105 ? -14.824 6.528 27.371 1.00 90.06 105 ILE A O 1
ATOM 829 N N . ILE A 1 106 ? -15.519 4.418 27.083 1.00 86.62 106 ILE A N 1
ATOM 830 C CA . ILE A 1 106 ? -16.650 4.704 26.204 1.00 86.62 106 ILE A CA 1
ATOM 831 C C . ILE A 1 106 ? -17.895 4.702 27.085 1.00 86.62 106 ILE A C 1
ATOM 833 O O . ILE A 1 106 ? -18.110 3.735 27.811 1.00 86.62 106 ILE A O 1
ATOM 837 N N . GLY A 1 107 ? -18.701 5.763 27.068 1.00 83.69 107 GLY A N 1
ATOM 838 C CA . GLY A 1 107 ? -19.813 5.911 28.011 1.00 83.69 107 GLY A CA 1
ATOM 839 C C . GLY A 1 107 ? -20.888 4.813 27.919 1.00 83.69 107 GLY A C 1
ATOM 840 O O . GLY A 1 107 ? -20.809 3.813 28.634 1.00 83.69 107 GLY A O 1
ATOM 841 N N . ASN A 1 108 ? -21.942 5.008 27.133 1.00 84.88 108 ASN A N 1
ATOM 842 C CA . ASN A 1 108 ? -23.013 4.034 26.867 1.00 84.88 108 ASN A CA 1
ATOM 843 C C . ASN A 1 108 ? -22.937 3.407 25.461 1.00 84.88 108 ASN A C 1
ATOM 845 O O . ASN A 1 108 ? -23.570 2.375 25.213 1.00 84.88 108 ASN A O 1
ATOM 849 N N . ALA A 1 109 ? -22.165 3.999 24.552 1.00 89.44 109 ALA A N 1
ATOM 850 C CA . ALA A 1 109 ? -21.865 3.445 23.245 1.00 89.44 109 ALA A CA 1
ATOM 851 C C . ALA A 1 109 ? -21.047 2.146 23.351 1.00 89.44 109 ALA A C 1
ATOM 853 O O . ALA A 1 109 ? -20.367 1.865 24.341 1.00 89.44 109 ALA A O 1
ATOM 854 N N . LYS A 1 110 ? -21.101 1.344 22.290 1.00 93.25 110 LYS A N 1
ATOM 855 C CA . LYS A 1 110 ? -20.244 0.173 22.092 1.00 93.25 110 LYS A CA 1
ATOM 856 C C . LYS A 1 110 ? -19.309 0.438 20.934 1.00 93.25 110 LYS A C 1
ATOM 858 O O . LYS A 1 110 ? -19.748 0.953 19.913 1.00 93.25 110 LYS A O 1
ATOM 863 N N . VAL A 1 111 ? -18.040 0.076 21.080 1.00 96.12 111 VAL A N 1
ATOM 864 C CA . VAL A 1 111 ? -17.046 0.258 20.017 1.00 96.12 111 VAL A CA 1
ATOM 865 C C . VAL A 1 111 ? -16.279 -1.033 19.835 1.00 96.12 111 VAL A C 1
ATOM 867 O O . VAL A 1 111 ? -15.650 -1.535 20.765 1.00 96.12 111 VAL A O 1
ATOM 870 N N . ILE A 1 112 ? -16.312 -1.539 18.612 1.00 97.69 112 ILE A N 1
ATOM 871 C CA . ILE A 1 112 ? -15.485 -2.641 18.149 1.00 97.69 112 ILE A CA 1
ATOM 872 C C . ILE A 1 112 ? -14.355 -2.035 17.323 1.00 97.69 112 ILE A C 1
ATOM 874 O O . ILE A 1 112 ? -14.596 -1.368 16.319 1.00 97.69 112 ILE A O 1
ATOM 878 N N . LEU A 1 113 ? -13.116 -2.265 17.737 1.00 98.44 113 LEU A N 1
ATOM 879 C CA . LEU A 1 113 ? -11.931 -1.969 16.946 1.00 98.44 113 LEU A CA 1
ATOM 880 C C . LEU A 1 113 ? -11.654 -3.190 16.065 1.00 98.44 113 LEU A C 1
ATOM 882 O O . LEU A 1 113 ? -11.278 -4.242 16.584 1.00 98.44 113 LEU A O 1
ATOM 886 N N . LEU A 1 114 ? -11.867 -3.071 14.753 1.00 98.19 114 LEU A N 1
ATOM 887 C CA . LEU A 1 114 ? -11.555 -4.135 13.800 1.00 98.19 114 LEU A CA 1
ATOM 888 C C . LEU A 1 114 ? -10.081 -4.017 13.388 1.00 98.19 114 LEU A C 1
ATOM 890 O O . LEU A 1 114 ? -9.692 -3.091 12.675 1.00 98.19 114 LEU A O 1
ATOM 894 N N . LEU A 1 115 ? -9.249 -4.935 13.877 1.00 98.25 115 LEU A N 1
ATOM 895 C CA . LEU A 1 115 ? -7.793 -4.814 13.855 1.00 98.25 115 LEU A CA 1
ATOM 896 C C . LEU A 1 115 ? -7.156 -5.853 12.927 1.00 98.25 115 LEU A C 1
ATOM 898 O O . LEU A 1 115 ? -6.848 -6.972 13.343 1.00 98.25 115 LEU A O 1
ATOM 902 N N . ARG A 1 116 ? -6.915 -5.464 11.672 1.00 97.44 116 ARG A N 1
ATOM 903 C CA . ARG A 1 116 ? -6.149 -6.259 10.700 1.00 97.44 116 ARG A CA 1
ATOM 904 C C . ARG A 1 116 ? -4.679 -5.837 10.678 1.00 97.44 116 ARG A C 1
ATOM 906 O O . ARG A 1 116 ? -4.378 -4.655 10.791 1.00 97.44 116 ARG A O 1
ATOM 913 N N . GLY A 1 117 ? -3.762 -6.799 10.552 1.00 96.25 117 GLY A N 1
ATOM 914 C CA . GLY A 1 117 ? -2.313 -6.539 10.477 1.00 96.25 117 GLY A CA 1
ATOM 915 C C . GLY A 1 117 ? -1.586 -6.397 11.822 1.00 96.25 117 GLY A C 1
ATOM 916 O O . GLY A 1 117 ? -0.380 -6.166 11.847 1.00 96.25 117 GLY A O 1
ATOM 917 N N . LEU A 1 118 ? -2.289 -6.576 12.946 1.00 97.19 118 LEU A N 1
ATOM 918 C CA . LEU A 1 118 ? -1.731 -6.415 14.296 1.00 97.19 118 LEU A CA 1
ATOM 919 C C . LEU A 1 118 ? -1.502 -7.731 15.051 1.00 97.19 118 LEU A C 1
ATOM 921 O O . LEU A 1 118 ? -1.233 -7.695 16.251 1.00 97.19 118 LEU A O 1
ATOM 925 N N . ALA A 1 119 ? -1.541 -8.886 14.374 1.00 95.62 119 ALA A N 1
ATOM 926 C CA . ALA A 1 119 ? -1.258 -10.181 15.002 1.00 95.62 119 ALA A CA 1
ATOM 927 C C . ALA A 1 119 ? 0.037 -10.210 15.846 1.00 95.62 119 ALA A C 1
ATOM 929 O O . ALA A 1 119 ? -0.002 -10.744 16.955 1.00 95.62 119 ALA A O 1
ATOM 930 N N . PRO A 1 120 ? 1.156 -9.575 15.429 1.00 95.12 120 PRO A N 1
ATOM 931 C CA . PRO A 1 120 ? 2.372 -9.542 16.245 1.00 95.12 120 PRO A CA 1
ATOM 932 C C . PRO A 1 120 ? 2.235 -8.828 17.601 1.00 95.12 120 PRO A C 1
ATOM 934 O O . PRO A 1 120 ? 3.117 -8.985 18.443 1.00 95.12 120 PRO A O 1
ATOM 937 N N . LEU A 1 121 ? 1.188 -8.021 17.815 1.00 96.25 121 LEU A N 1
ATOM 938 C CA . LEU A 1 121 ? 0.979 -7.256 19.053 1.00 96.25 121 LEU A CA 1
ATOM 939 C C . LEU A 1 121 ? -0.022 -7.909 20.013 1.00 96.25 121 LEU A C 1
ATOM 941 O O . LEU A 1 121 ? -0.172 -7.434 21.136 1.00 96.25 121 LEU A O 1
ATOM 945 N N . ILE A 1 122 ? -0.672 -9.006 19.613 1.00 95.31 122 ILE A N 1
ATOM 946 C CA . ILE A 1 122 ? -1.656 -9.716 20.445 1.00 95.31 122 ILE A CA 1
ATOM 947 C C . ILE A 1 122 ? -1.022 -10.157 21.770 1.00 95.31 122 ILE A C 1
ATOM 949 O O . ILE A 1 122 ? -1.484 -9.754 22.832 1.00 95.31 122 ILE A O 1
ATOM 953 N N . ALA A 1 123 ? 0.099 -10.883 21.715 1.00 94.31 123 ALA A N 1
ATOM 954 C CA . ALA A 1 123 ? 0.796 -11.364 22.911 1.00 94.31 123 ALA A CA 1
ATOM 955 C C . ALA A 1 123 ? 1.294 -10.226 23.821 1.00 94.31 123 ALA A C 1
ATOM 957 O O . ALA A 1 123 ? 1.349 -10.375 25.041 1.00 94.31 123 ALA A O 1
ATOM 958 N N . VAL A 1 124 ? 1.644 -9.069 23.243 1.00 93.88 124 VAL A N 1
ATOM 959 C CA . VAL A 1 124 ? 2.010 -7.875 24.023 1.00 93.88 124 VAL A CA 1
ATOM 960 C C . VAL A 1 124 ? 0.798 -7.375 24.805 1.00 93.88 124 VAL A C 1
ATOM 962 O O . VAL A 1 124 ? 0.921 -7.035 25.979 1.00 93.88 124 VAL A O 1
ATOM 965 N N . MET A 1 125 ? -0.380 -7.372 24.184 1.00 94.81 125 MET A N 1
ATOM 966 C CA . MET A 1 125 ? -1.616 -6.929 24.821 1.00 94.81 125 MET A CA 1
ATOM 967 C C . MET A 1 125 ? -2.110 -7.902 25.892 1.00 94.81 125 MET A C 1
ATOM 969 O O . MET A 1 125 ? -2.467 -7.465 26.983 1.00 94.81 125 MET A O 1
ATOM 973 N N . GLU A 1 126 ? -2.055 -9.205 25.617 1.00 94.50 126 GLU A N 1
ATOM 974 C CA . GLU A 1 126 ? -2.430 -10.278 26.551 1.00 94.50 126 GLU A CA 1
ATOM 975 C C . GLU A 1 126 ? -1.500 -10.377 27.772 1.00 94.50 126 GLU A C 1
ATOM 977 O O . GLU A 1 126 ? -1.861 -10.987 28.778 1.00 94.50 126 GLU A O 1
ATOM 982 N N . SER A 1 127 ? -0.315 -9.754 27.726 1.00 93.00 127 SER A N 1
ATOM 983 C CA . SER A 1 127 ? 0.571 -9.673 28.894 1.00 93.00 127 SER A CA 1
ATOM 984 C C . SER A 1 127 ? -0.024 -8.855 30.049 1.00 93.00 127 SER A C 1
ATOM 986 O O . SER A 1 127 ? 0.372 -9.050 31.200 1.00 93.00 127 SER A O 1
ATOM 988 N N . ASP A 1 128 ? -0.992 -7.969 29.770 1.00 90.06 128 ASP A N 1
ATOM 989 C CA . ASP A 1 128 ? -1.792 -7.284 30.786 1.00 90.06 128 ASP A CA 1
ATOM 990 C C . ASP A 1 128 ? -3.009 -8.154 31.156 1.00 90.06 128 ASP A C 1
ATOM 992 O O . ASP A 1 128 ? -3.922 -8.294 30.340 1.00 90.06 128 ASP A O 1
ATOM 996 N N . PRO A 1 129 ? -3.117 -8.670 32.398 1.00 87.31 129 PRO A N 1
ATOM 997 C CA . PRO A 1 129 ? -4.243 -9.511 32.819 1.00 87.31 129 PRO A CA 1
ATOM 998 C C . PRO A 1 129 ? -5.615 -8.833 32.710 1.00 87.31 129 PRO A C 1
ATOM 1000 O O . PRO A 1 129 ? -6.646 -9.501 32.753 1.00 87.31 129 PRO A O 1
ATOM 1003 N N . ARG A 1 130 ? -5.653 -7.497 32.603 1.00 86.94 130 ARG A N 1
ATOM 1004 C CA . ARG A 1 130 ? -6.890 -6.728 32.404 1.00 86.94 130 ARG A CA 1
ATOM 1005 C C . ARG A 1 130 ? -7.397 -6.803 30.965 1.00 86.94 130 ARG A C 1
ATOM 1007 O O . ARG A 1 130 ? -8.535 -6.409 30.719 1.00 86.94 130 ARG A O 1
ATOM 1014 N N . PHE A 1 131 ? -6.575 -7.260 30.022 1.00 92.62 131 PHE A N 1
ATOM 1015 C CA . PHE A 1 131 ? -6.929 -7.488 28.625 1.00 92.62 131 PHE A CA 1
ATOM 1016 C C . PHE A 1 131 ? -7.395 -8.937 28.415 1.00 92.62 131 PHE A C 1
ATOM 1018 O O . PHE A 1 131 ? -6.796 -9.715 27.684 1.00 92.62 131 PHE A O 1
ATOM 1025 N N . ASP A 1 132 ? -8.469 -9.314 29.109 1.00 90.06 132 ASP A N 1
ATOM 1026 C CA . ASP A 1 132 ? -9.013 -10.674 29.071 1.00 90.06 132 ASP A CA 1
ATOM 1027 C C . ASP A 1 132 ? -9.966 -10.916 27.877 1.00 90.06 132 ASP A C 1
ATOM 1029 O O . ASP A 1 132 ? -10.266 -10.012 27.089 1.00 90.06 132 ASP A O 1
ATOM 1033 N N . ASN A 1 133 ? -10.480 -12.144 27.759 1.00 88.56 133 ASN A N 1
ATOM 1034 C CA . ASN A 1 133 ? -11.371 -12.588 26.674 1.00 88.56 133 ASN A CA 1
ATOM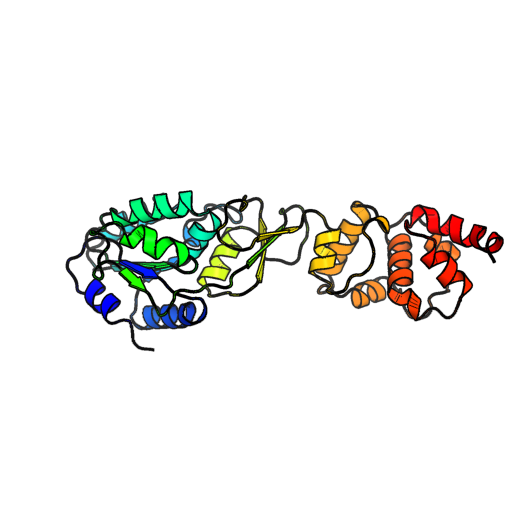 1035 C C . ASN A 1 133 ? -12.703 -11.820 26.588 1.00 88.56 133 ASN A C 1
ATOM 1037 O O . ASN A 1 133 ? -13.433 -11.948 25.608 1.00 88.56 133 ASN A O 1
ATOM 1041 N N . ARG A 1 134 ? -13.060 -11.020 27.600 1.00 90.94 134 ARG A N 1
ATOM 1042 C CA . ARG A 1 134 ? -14.244 -10.147 27.539 1.00 90.94 134 ARG A CA 1
ATOM 1043 C C . ARG A 1 134 ? -13.960 -8.862 26.766 1.00 90.94 134 ARG A C 1
ATOM 1045 O O . ARG A 1 134 ? -14.888 -8.131 26.430 1.00 90.94 134 ARG A O 1
ATOM 1052 N N . ARG A 1 135 ? -12.682 -8.562 26.527 1.00 92.31 135 ARG A N 1
ATOM 1053 C CA . ARG A 1 135 ? -12.203 -7.322 25.909 1.00 92.31 135 ARG A CA 1
ATOM 1054 C C . ARG A 1 135 ? -11.640 -7.516 24.513 1.00 92.31 135 ARG A C 1
ATOM 1056 O O . ARG A 1 135 ? -11.473 -6.527 23.803 1.00 92.31 135 ARG A O 1
ATOM 1063 N N . HIS A 1 136 ? -11.349 -8.753 24.131 1.00 96.00 136 HIS A N 1
ATOM 1064 C CA . HIS A 1 136 ? -10.835 -9.053 22.811 1.00 96.00 136 HIS A CA 1
ATOM 1065 C C . HIS A 1 136 ? -11.203 -10.461 22.349 1.00 96.00 136 HIS A C 1
ATOM 1067 O O . HIS A 1 136 ? -11.562 -11.325 23.150 1.00 96.00 136 HIS A O 1
ATOM 1073 N N . SER A 1 137 ? -11.096 -10.680 21.046 1.00 95.62 137 SER A N 1
ATOM 1074 C CA . SER A 1 137 ? -11.072 -12.004 20.429 1.00 95.62 137 SER A CA 1
ATOM 1075 C C . SER A 1 137 ? -10.178 -11.985 19.197 1.00 95.62 137 SER A C 1
ATOM 1077 O O . SER A 1 137 ? -9.861 -10.930 18.637 1.00 95.62 137 SER A O 1
ATOM 1079 N N . ILE A 1 138 ? -9.747 -13.178 18.798 1.00 95.06 138 ILE A N 1
ATOM 1080 C CA . ILE A 1 138 ? -8.871 -13.395 17.654 1.00 95.06 138 ILE A CA 1
ATOM 1081 C C . ILE A 1 138 ? -9.618 -14.294 16.678 1.00 95.06 138 ILE A C 1
ATOM 1083 O O . ILE A 1 138 ? -9.944 -15.441 16.992 1.00 95.06 138 ILE A O 1
ATOM 1087 N N . VAL A 1 139 ? -9.881 -13.783 15.480 1.00 92.12 139 VAL A N 1
ATOM 1088 C CA . VAL A 1 139 ? -10.485 -14.570 14.409 1.00 92.12 139 VAL A CA 1
ATOM 1089 C C . VAL A 1 139 ? -9.388 -15.400 13.749 1.00 92.12 139 VAL A C 1
ATOM 1091 O O . VAL A 1 139 ? -8.485 -14.874 13.093 1.00 92.12 139 VAL A O 1
ATOM 1094 N N . LYS A 1 140 ? -9.461 -16.721 13.942 1.00 88.06 140 LYS A N 1
ATOM 1095 C CA . LYS A 1 140 ? -8.442 -17.685 13.503 1.00 88.06 140 LYS A CA 1
ATOM 1096 C C . LYS A 1 140 ? -7.036 -17.277 13.978 1.00 88.06 140 LYS A C 1
ATOM 1098 O O . LYS A 1 140 ? -6.745 -17.409 15.160 1.00 88.06 140 LYS A O 1
ATOM 1103 N N . ARG A 1 141 ? -6.155 -16.828 13.074 1.00 85.69 141 ARG A N 1
ATOM 1104 C CA . ARG A 1 141 ? -4.765 -16.430 13.378 1.00 85.69 141 ARG A CA 1
ATOM 1105 C C . ARG A 1 141 ? -4.478 -14.945 13.173 1.00 85.69 141 ARG A C 1
ATOM 1107 O O . ARG A 1 141 ? -3.366 -14.508 13.446 1.00 85.69 141 ARG A O 1
ATOM 1114 N N . ALA A 1 142 ? -5.450 -14.187 12.672 1.00 91.06 142 ALA A N 1
ATOM 1115 C CA . ALA A 1 142 ? -5.275 -12.784 12.311 1.00 91.06 142 ALA A CA 1
ATOM 1116 C C . ALA A 1 142 ? -4.063 -12.486 11.391 1.00 91.06 142 ALA A C 1
ATOM 1118 O O . ALA A 1 142 ? -3.490 -11.397 11.433 1.00 91.06 142 ALA A O 1
ATOM 1119 N N . GLU A 1 143 ? -3.654 -13.456 10.565 1.00 90.81 143 GLU A N 1
ATOM 1120 C CA . GLU A 1 143 ? -2.512 -13.312 9.657 1.00 90.81 143 GLU A CA 1
ATOM 1121 C C . GLU A 1 143 ? -2.819 -12.291 8.551 1.00 90.81 143 GLU A C 1
ATOM 1123 O O . GLU A 1 143 ? -3.936 -12.229 8.030 1.00 90.81 143 GLU A O 1
ATOM 1128 N N . SER A 1 144 ? -1.809 -11.496 8.189 1.00 93.44 144 SER A N 1
ATOM 1129 C CA . SER A 1 144 ? -1.898 -10.534 7.094 1.00 93.44 144 SER A CA 1
ATOM 1130 C C . SER A 1 144 ? -0.669 -10.618 6.195 1.00 93.44 144 SER A C 1
ATOM 1132 O O . SER A 1 144 ? 0.460 -10.686 6.684 1.00 93.44 144 SER A O 1
ATOM 1134 N N . ASN A 1 145 ? -0.898 -10.619 4.884 1.00 93.12 145 ASN A N 1
ATOM 1135 C CA . ASN A 1 145 ? 0.113 -10.671 3.830 1.00 93.12 145 ASN A CA 1
ATOM 1136 C C . ASN A 1 145 ? 0.253 -9.339 3.073 1.00 93.12 145 ASN A C 1
ATOM 1138 O O . ASN A 1 145 ? 0.832 -9.295 1.983 1.00 93.12 145 ASN A O 1
ATOM 1142 N N . LEU A 1 146 ? -0.284 -8.259 3.644 1.00 96.94 146 LEU A N 1
ATOM 1143 C CA . LEU A 1 146 ? -0.191 -6.921 3.081 1.00 96.94 146 LEU A CA 1
ATOM 1144 C C . LEU A 1 146 ? 1.270 -6.489 2.907 1.00 96.94 146 LEU A C 1
ATOM 1146 O O . LEU A 1 146 ? 2.108 -6.624 3.801 1.00 96.94 146 LEU A O 1
ATOM 1150 N N . SER A 1 147 ? 1.549 -5.906 1.746 1.00 97.69 147 SER A N 1
ATOM 1151 C CA . SER A 1 147 ? 2.795 -5.197 1.465 1.00 97.69 147 SER A CA 1
ATOM 1152 C C . SER A 1 147 ? 2.491 -3.903 0.728 1.00 97.69 147 SER A C 1
ATOM 1154 O O . SER A 1 147 ? 1.434 -3.750 0.113 1.00 97.69 147 SER A O 1
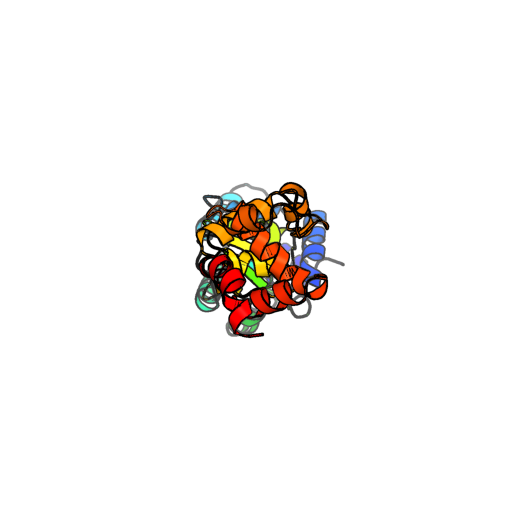ATOM 1156 N N . PHE A 1 148 ? 3.418 -2.957 0.781 1.00 97.94 148 PHE A N 1
ATOM 1157 C CA . PHE A 1 148 ? 3.200 -1.624 0.240 1.00 97.94 148 PHE A CA 1
ATOM 1158 C C . PHE A 1 148 ? 4.328 -1.254 -0.702 1.00 97.94 148 PHE A C 1
ATOM 1160 O O . PHE A 1 148 ? 5.495 -1.479 -0.398 1.00 97.94 148 PHE A O 1
ATOM 1167 N N . THR A 1 149 ? 3.971 -0.673 -1.839 1.00 97.06 149 THR A N 1
ATOM 1168 C CA . THR A 1 149 ? 4.919 -0.024 -2.741 1.00 97.06 149 THR A CA 1
ATOM 1169 C C . THR A 1 149 ? 4.673 1.471 -2.648 1.00 97.06 149 THR A C 1
ATOM 1171 O O . THR A 1 149 ? 3.599 1.944 -3.013 1.00 97.06 149 THR A O 1
ATOM 1174 N N . ILE A 1 150 ? 5.631 2.217 -2.114 1.00 96.69 150 ILE A N 1
ATOM 1175 C CA . ILE A 1 150 ? 5.483 3.648 -1.858 1.00 96.69 150 ILE A CA 1
ATOM 1176 C C . ILE A 1 150 ? 6.332 4.441 -2.840 1.00 96.69 150 ILE A C 1
ATOM 1178 O O . ILE A 1 150 ? 7.491 4.107 -3.078 1.00 96.69 150 ILE A O 1
ATOM 1182 N N . ALA A 1 151 ? 5.765 5.504 -3.390 1.00 95.88 151 ALA A N 1
ATOM 1183 C CA . ALA A 1 151 ? 6.496 6.492 -4.167 1.00 95.88 151 ALA A CA 1
ATOM 1184 C C . ALA A 1 151 ? 6.218 7.893 -3.599 1.00 95.88 151 ALA A C 1
ATOM 1186 O O . ALA A 1 151 ? 5.109 8.154 -3.128 1.00 95.88 151 ALA A O 1
ATOM 1187 N N . PRO A 1 152 ? 7.189 8.820 -3.616 1.00 93.81 152 PRO A N 1
ATOM 1188 C CA . PRO A 1 152 ? 6.913 10.213 -3.306 1.00 93.81 152 PRO A CA 1
ATOM 1189 C C . PRO A 1 152 ? 5.920 10.798 -4.328 1.00 93.81 152 PRO A C 1
ATOM 1191 O O . PRO A 1 152 ? 5.979 10.431 -5.502 1.00 93.81 152 PRO A O 1
ATOM 1194 N N . PRO A 1 153 ? 5.070 11.773 -3.946 1.00 92.00 153 PRO A N 1
ATOM 1195 C CA . PRO A 1 153 ? 4.072 12.356 -4.851 1.00 92.00 153 PRO A CA 1
ATOM 1196 C C . PRO A 1 153 ? 4.655 13.059 -6.086 1.00 92.00 153 PRO A C 1
ATOM 1198 O O . PRO A 1 153 ? 3.927 13.360 -7.023 1.00 92.00 153 PRO A O 1
ATOM 1201 N N . SER A 1 154 ? 5.959 13.353 -6.084 1.00 89.50 154 SER A N 1
ATOM 1202 C CA . SER A 1 154 ? 6.672 13.907 -7.238 1.00 89.50 154 SER A CA 1
ATOM 1203 C C . SER A 1 154 ? 6.936 12.880 -8.342 1.00 89.50 154 SER A C 1
ATOM 1205 O O . SER A 1 154 ? 7.294 13.271 -9.449 1.00 89.50 154 SER A O 1
ATOM 1207 N N . ILE A 1 155 ? 6.822 11.583 -8.046 1.00 90.00 155 ILE A N 1
ATOM 1208 C CA . ILE A 1 155 ? 6.895 10.525 -9.050 1.00 90.00 155 ILE A CA 1
ATOM 1209 C C . ILE A 1 155 ? 5.475 10.272 -9.537 1.00 90.00 155 ILE A C 1
ATOM 1211 O O . ILE A 1 155 ? 4.608 9.849 -8.776 1.00 90.00 155 ILE A O 1
ATOM 1215 N N . ASP A 1 156 ? 5.259 10.528 -10.822 1.00 82.94 156 ASP A N 1
ATOM 1216 C CA . ASP A 1 156 ? 4.018 10.214 -11.519 1.00 82.94 156 ASP A CA 1
ATOM 1217 C C . ASP A 1 156 ? 3.927 8.692 -11.683 1.00 82.94 156 ASP A C 1
ATOM 1219 O O . ASP A 1 156 ? 4.327 8.147 -12.702 1.00 82.94 156 ASP A O 1
ATOM 1223 N N . LEU A 1 157 ? 3.507 7.967 -10.649 1.00 90.62 157 LEU A N 1
ATOM 1224 C CA . LEU A 1 157 ? 3.230 6.533 -10.723 1.00 90.62 157 LEU A CA 1
ATOM 1225 C C . LEU A 1 157 ? 1.715 6.329 -10.773 1.00 90.62 157 LEU A C 1
ATOM 1227 O O . LEU A 1 157 ? 0.994 6.895 -9.951 1.00 90.62 157 LEU A O 1
ATOM 1231 N N . SER A 1 158 ? 1.227 5.487 -11.688 1.00 91.31 158 SER A N 1
ATOM 1232 C CA . SER A 1 158 ? -0.191 5.105 -11.745 1.00 91.31 158 SER A CA 1
ATOM 1233 C C . SER A 1 158 ? -0.580 4.224 -10.543 1.00 91.31 158 SER A C 1
ATOM 1235 O O . SER A 1 158 ? -0.589 2.995 -10.605 1.00 91.31 158 SER A O 1
ATOM 1237 N N . ALA A 1 159 ? -0.833 4.867 -9.401 1.00 93.44 159 ALA A N 1
ATOM 1238 C CA . ALA A 1 159 ? -1.076 4.258 -8.096 1.00 93.44 159 ALA A CA 1
ATOM 1239 C C . ALA A 1 159 ? -2.127 5.052 -7.293 1.00 93.44 159 ALA A C 1
ATOM 1241 O O . ALA A 1 159 ? -2.646 6.073 -7.752 1.00 93.44 159 ALA A O 1
ATOM 1242 N N . LEU A 1 160 ? -2.473 4.589 -6.082 1.00 96.56 160 LEU A N 1
ATOM 1243 C CA . LEU A 1 160 ? -3.326 5.374 -5.178 1.00 96.56 160 LEU A CA 1
ATOM 1244 C C . LEU A 1 160 ? -2.639 6.700 -4.835 1.00 96.56 160 LEU A C 1
ATOM 1246 O O . LEU A 1 160 ? -1.439 6.717 -4.599 1.00 96.56 160 LEU A O 1
ATOM 1250 N N . ASN A 1 161 ? -3.391 7.796 -4.744 1.00 95.88 161 ASN A N 1
ATOM 1251 C CA . ASN A 1 161 ? -2.828 9.106 -4.416 1.00 95.88 161 ASN A CA 1
ATOM 1252 C C . ASN A 1 161 ? -3.206 9.527 -2.996 1.00 95.88 161 ASN A C 1
ATOM 1254 O O . ASN A 1 161 ? -4.366 9.825 -2.707 1.00 95.88 161 ASN A O 1
ATOM 1258 N N . GLY A 1 162 ? -2.198 9.583 -2.131 1.00 96.94 162 GLY A N 1
ATOM 1259 C CA . GLY A 1 162 ? -2.295 10.045 -0.758 1.00 96.94 162 GLY A CA 1
ATOM 1260 C C . GLY A 1 162 ? -2.664 8.969 0.265 1.00 96.94 162 GLY A C 1
ATOM 1261 O O . GLY A 1 162 ? -3.340 7.976 -0.022 1.00 96.94 162 GLY A O 1
ATOM 1262 N N . PHE A 1 163 ? -2.240 9.203 1.505 1.00 97.56 163 PHE A N 1
ATOM 1263 C CA . PHE A 1 163 ? -2.473 8.309 2.639 1.00 97.56 163 PHE A CA 1
ATOM 1264 C C . PHE A 1 163 ? -3.961 8.057 2.948 1.00 97.56 163 PHE A C 1
ATOM 1266 O O . PHE A 1 163 ? -4.337 6.959 3.355 1.00 97.56 163 PHE A O 1
ATOM 1273 N N . LYS A 1 164 ? -4.849 9.028 2.702 1.00 98.44 164 LYS A N 1
ATOM 1274 C CA . LYS A 1 164 ? -6.298 8.835 2.876 1.00 98.44 164 LYS A CA 1
ATOM 1275 C C . LYS A 1 164 ? -6.849 7.805 1.889 1.00 98.44 164 LYS A C 1
ATOM 1277 O O . LYS A 1 164 ? -7.637 6.951 2.282 1.00 98.44 164 LYS A O 1
ATOM 1282 N N . ALA A 1 165 ? -6.426 7.859 0.623 1.00 98.31 165 ALA A N 1
ATOM 1283 C CA . ALA A 1 165 ? -6.851 6.896 -0.393 1.00 98.31 165 ALA A CA 1
ATOM 1284 C C . ALA A 1 165 ? -6.340 5.481 -0.082 1.00 98.31 165 ALA A C 1
ATOM 1286 O O . ALA A 1 165 ? -7.056 4.506 -0.313 1.00 98.31 165 ALA A O 1
ATOM 1287 N N . LEU A 1 166 ? -5.136 5.375 0.494 1.00 98.50 166 LEU A N 1
ATOM 1288 C CA . LEU A 1 166 ? -4.606 4.118 1.021 1.00 98.50 166 LEU A CA 1
ATOM 1289 C C . LEU A 1 166 ? -5.522 3.523 2.094 1.00 98.50 166 LEU A C 1
ATOM 1291 O O . LEU A 1 166 ? -5.915 2.364 1.976 1.00 98.50 166 LEU A O 1
ATOM 1295 N N . LEU A 1 167 ? -5.897 4.314 3.105 1.00 98.50 167 LEU A N 1
ATOM 1296 C CA . LEU A 1 167 ? -6.791 3.850 4.169 1.00 98.50 167 LEU A CA 1
ATOM 1297 C C . LEU A 1 167 ? -8.158 3.437 3.630 1.00 98.50 167 LEU A C 1
ATOM 1299 O O . LEU A 1 167 ? -8.622 2.359 3.976 1.00 98.50 167 LEU A O 1
ATOM 1303 N N . ILE A 1 168 ? -8.749 4.213 2.716 1.00 98.56 168 ILE A N 1
ATOM 1304 C CA . ILE A 1 168 ? -10.018 3.845 2.066 1.00 98.56 168 ILE A CA 1
ATOM 1305 C C . ILE A 1 168 ? -9.895 2.486 1.369 1.00 98.56 168 ILE A C 1
ATOM 1307 O O . ILE A 1 168 ? -10.787 1.647 1.477 1.00 98.56 168 ILE A O 1
ATOM 1311 N N . ALA A 1 169 ? -8.801 2.233 0.648 1.00 98.38 169 ALA A N 1
ATOM 1312 C CA . ALA A 1 169 ? -8.605 0.951 -0.020 1.00 98.38 169 ALA A CA 1
ATOM 1313 C C . ALA A 1 169 ? -8.496 -0.212 0.983 1.00 98.38 169 ALA A C 1
ATOM 1315 O O . ALA A 1 169 ? -9.071 -1.277 0.757 1.00 98.38 169 ALA A O 1
ATOM 1316 N N . LEU A 1 170 ?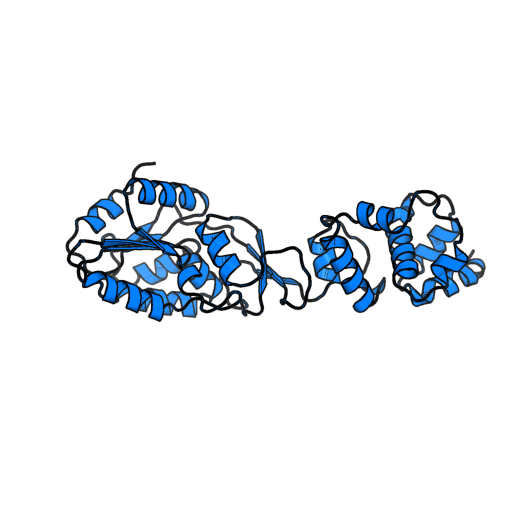 -7.789 -0.003 2.096 1.00 98.19 170 LEU A N 1
ATOM 1317 C CA . LEU A 1 170 ? -7.633 -0.992 3.162 1.00 98.19 170 LEU A CA 1
ATOM 1318 C C . LEU A 1 170 ? -8.961 -1.263 3.883 1.00 98.19 170 LEU A C 1
ATOM 1320 O O . LEU A 1 170 ? -9.337 -2.420 4.033 1.00 98.19 170 LEU A O 1
ATOM 1324 N N . GLU A 1 171 ? -9.708 -0.220 4.236 1.00 98.25 171 GLU A N 1
ATOM 1325 C CA . GLU A 1 171 ? -11.044 -0.299 4.848 1.00 98.25 171 GLU A CA 1
ATOM 1326 C C . GLU A 1 171 ? -12.039 -1.070 3.970 1.00 98.25 171 GLU A C 1
ATOM 1328 O O . GLU A 1 171 ? -12.884 -1.800 4.480 1.00 98.25 171 GLU A O 1
ATOM 1333 N N . ASN A 1 172 ? -11.891 -0.981 2.645 1.00 97.06 172 ASN A N 1
ATOM 1334 C CA . ASN A 1 172 ? -12.662 -1.755 1.669 1.00 97.06 172 ASN A CA 1
ATOM 1335 C C . ASN A 1 172 ? -12.071 -3.150 1.384 1.00 97.06 172 ASN A C 1
ATOM 1337 O O . ASN A 1 172 ? -12.416 -3.786 0.388 1.00 97.06 172 ASN A O 1
ATOM 1341 N N . GLY A 1 173 ? -11.168 -3.636 2.238 1.00 95.81 173 GLY A N 1
ATOM 1342 C CA . GLY A 1 173 ? -10.658 -5.004 2.212 1.00 95.81 173 GLY A CA 1
ATOM 1343 C C . GLY A 1 173 ? -9.626 -5.309 1.133 1.00 95.81 173 GLY A C 1
ATOM 1344 O O . GLY A 1 173 ? -9.383 -6.485 0.863 1.00 95.81 173 GLY A O 1
ATOM 1345 N N . ARG A 1 174 ? -8.984 -4.297 0.529 1.00 96.06 174 ARG A N 1
ATOM 1346 C CA . ARG A 1 174 ? -7.853 -4.534 -0.384 1.00 96.06 174 ARG A CA 1
ATOM 1347 C C . ARG A 1 174 ? -6.769 -5.361 0.323 1.00 96.06 174 ARG A C 1
ATOM 1349 O O . ARG A 1 174 ? -6.530 -5.184 1.521 1.00 96.06 174 ARG A O 1
ATOM 1356 N N . ASN A 1 175 ? -6.150 -6.276 -0.419 1.00 93.44 175 ASN A N 1
ATOM 1357 C CA . ASN A 1 175 ? -5.126 -7.211 0.048 1.00 93.44 175 ASN A CA 1
ATOM 1358 C C . ASN A 1 175 ? -3.920 -7.255 -0.913 1.00 93.44 175 ASN A C 1
ATOM 1360 O O . ASN A 1 175 ? -3.925 -6.599 -1.959 1.00 93.44 175 ASN A O 1
ATOM 1364 N N . GLY A 1 176 ? -2.878 -8.010 -0.548 1.00 95.50 176 GLY A N 1
ATOM 1365 C CA . GLY A 1 176 ? -1.659 -8.149 -1.348 1.00 95.50 176 GLY A CA 1
ATOM 1366 C C . GLY A 1 176 ? -0.776 -6.895 -1.353 1.00 95.50 176 GLY A C 1
ATOM 1367 O O . GLY A 1 176 ? -0.687 -6.180 -0.354 1.00 95.50 176 GLY A O 1
ATOM 1368 N N . ASN A 1 177 ? -0.087 -6.646 -2.474 1.00 96.56 177 ASN A N 1
ATOM 1369 C CA . ASN A 1 177 ? 0.726 -5.441 -2.648 1.00 96.56 177 ASN A CA 1
ATOM 1370 C C . ASN A 1 177 ? -0.143 -4.239 -3.044 1.00 96.56 177 ASN A C 1
ATOM 1372 O O . ASN A 1 177 ? -0.903 -4.297 -4.015 1.00 96.56 177 ASN A O 1
ATOM 1376 N N . ILE A 1 178 ? -0.007 -3.135 -2.312 1.00 97.31 178 ILE A N 1
ATOM 1377 C CA . ILE A 1 178 ? -0.737 -1.894 -2.570 1.00 97.31 178 ILE A CA 1
ATOM 1378 C C . ILE A 1 178 ? 0.259 -0.787 -2.900 1.00 97.31 178 ILE A C 1
ATOM 1380 O O . ILE A 1 178 ? 1.070 -0.395 -2.061 1.00 97.31 178 ILE A O 1
ATOM 1384 N N . ALA A 1 179 ? 0.174 -0.269 -4.124 1.00 96.69 179 ALA A N 1
ATOM 1385 C CA . ALA A 1 179 ? 0.961 0.875 -4.556 1.00 96.69 179 ALA A CA 1
ATOM 1386 C C . ALA A 1 179 ? 0.280 2.197 -4.174 1.00 96.69 179 ALA A C 1
ATOM 1388 O O . ALA A 1 179 ? -0.922 2.374 -4.413 1.00 96.69 179 ALA A O 1
ATOM 1389 N N . VAL A 1 180 ? 1.050 3.132 -3.615 1.00 97.19 180 VAL A N 1
ATOM 1390 C CA . VAL A 1 180 ? 0.574 4.456 -3.200 1.00 97.19 180 VAL A CA 1
ATOM 1391 C C . VAL A 1 180 ? 1.645 5.533 -3.383 1.00 97.19 180 VAL A C 1
ATOM 1393 O O . VAL A 1 180 ? 2.806 5.357 -3.019 1.00 97.19 180 VAL A O 1
ATOM 1396 N N . ASN A 1 181 ? 1.219 6.684 -3.888 1.00 96.62 181 ASN A N 1
ATOM 1397 C CA . ASN A 1 181 ? 1.982 7.920 -3.914 1.00 96.62 181 ASN A CA 1
ATOM 1398 C C . ASN A 1 181 ? 1.702 8.698 -2.626 1.00 96.62 181 ASN A C 1
ATOM 1400 O O . ASN A 1 181 ? 0.577 9.158 -2.416 1.00 96.62 181 ASN A O 1
ATOM 1404 N N . THR A 1 182 ? 2.689 8.827 -1.744 1.00 96.50 182 THR A N 1
ATOM 1405 C CA . THR A 1 182 ? 2.529 9.502 -0.449 1.00 96.50 182 THR A CA 1
ATOM 1406 C C . THR A 1 182 ? 3.841 10.106 0.035 1.00 96.50 182 THR A C 1
ATOM 1408 O O . THR A 1 182 ? 4.917 9.543 -0.157 1.00 96.50 182 THR A O 1
ATOM 1411 N N . ALA A 1 183 ? 3.758 11.273 0.673 1.00 95.19 183 ALA A N 1
ATOM 1412 C CA . ALA A 1 183 ? 4.870 11.891 1.389 1.00 95.19 183 ALA A CA 1
ATOM 1413 C C . ALA A 1 183 ? 4.992 11.388 2.841 1.00 95.19 183 ALA A C 1
ATOM 1415 O O . ALA A 1 183 ? 5.904 11.796 3.563 1.00 95.19 183 ALA A O 1
ATOM 1416 N N . VAL A 1 184 ? 4.070 10.535 3.299 1.00 95.25 184 VAL A N 1
ATOM 1417 C CA . VAL A 1 184 ? 4.090 9.977 4.652 1.00 95.25 184 VAL A CA 1
ATOM 1418 C C . VAL A 1 184 ? 5.255 8.997 4.800 1.00 95.25 184 VAL A C 1
ATOM 1420 O O . VAL A 1 184 ? 5.402 8.066 4.014 1.00 95.25 184 VAL A O 1
ATOM 1423 N N . ASN A 1 185 ? 6.065 9.187 5.845 1.00 93.44 185 ASN A N 1
ATOM 1424 C CA . ASN A 1 185 ? 7.148 8.265 6.179 1.00 93.44 185 ASN A CA 1
ATOM 1425 C C . ASN A 1 185 ? 6.595 6.982 6.824 1.00 93.44 185 ASN A C 1
ATOM 1427 O O . ASN A 1 185 ? 5.860 7.051 7.813 1.00 93.44 185 ASN A O 1
ATOM 1431 N N . LEU A 1 186 ? 6.990 5.836 6.266 1.00 95.56 186 LEU A N 1
ATOM 1432 C CA . LEU A 1 186 ? 6.585 4.488 6.663 1.00 95.56 186 LEU A CA 1
ATOM 1433 C C . LEU A 1 186 ? 7.791 3.576 6.960 1.00 95.56 186 LEU A C 1
ATOM 1435 O O . LEU A 1 186 ? 7.680 2.359 6.849 1.00 95.56 186 LEU A O 1
ATOM 1439 N N . SER A 1 187 ? 8.944 4.147 7.332 1.00 93.75 187 SER A N 1
ATOM 1440 C CA . SER A 1 187 ? 10.171 3.391 7.643 1.00 93.75 187 SER A CA 1
ATOM 1441 C C . SER A 1 187 ? 10.011 2.402 8.797 1.00 93.75 187 SER A C 1
ATOM 1443 O O . SER A 1 187 ? 10.643 1.352 8.792 1.00 93.75 187 SER A O 1
ATOM 1445 N N . GLU A 1 188 ? 9.149 2.727 9.761 1.00 96.69 188 GLU A N 1
ATOM 1446 C CA . GLU A 1 188 ? 8.914 1.913 10.959 1.00 96.69 188 GLU A CA 1
ATOM 1447 C C . GLU A 1 188 ? 7.791 0.884 10.778 1.00 96.69 188 GLU A C 1
ATOM 1449 O O . GLU A 1 188 ? 7.455 0.167 11.723 1.00 96.69 188 GLU A O 1
ATOM 1454 N N . ALA A 1 189 ? 7.174 0.817 9.592 1.00 97.38 189 ALA A N 1
ATOM 1455 C CA . ALA A 1 189 ? 6.025 -0.041 9.346 1.00 97.38 189 ALA A CA 1
ATOM 1456 C C . ALA A 1 189 ? 6.332 -1.514 9.663 1.00 97.38 189 ALA A C 1
ATOM 1458 O O . ALA A 1 189 ? 7.394 -2.051 9.355 1.00 97.38 189 ALA A O 1
ATOM 1459 N N . MET A 1 190 ? 5.349 -2.199 10.244 1.00 96.88 190 MET A N 1
ATOM 1460 C CA . MET A 1 190 ? 5.414 -3.636 10.521 1.00 96.88 190 MET A CA 1
ATOM 1461 C C . MET A 1 190 ? 5.232 -4.490 9.258 1.00 96.88 190 MET A C 1
ATOM 1463 O O . MET A 1 190 ? 5.534 -5.682 9.269 1.00 96.88 190 MET A O 1
ATOM 1467 N N . PHE A 1 191 ? 4.708 -3.892 8.187 1.00 96.62 191 PHE A N 1
ATOM 1468 C CA . PHE A 1 191 ? 4.533 -4.530 6.888 1.00 96.62 191 PHE A CA 1
ATOM 1469 C C . PHE A 1 191 ? 5.795 -4.426 6.034 1.00 96.62 191 PHE A C 1
ATOM 1471 O O . PHE A 1 191 ? 6.637 -3.555 6.235 1.00 96.62 191 PHE A O 1
ATOM 1478 N N . THR A 1 192 ? 5.899 -5.271 5.009 1.00 96.88 192 THR A N 1
ATOM 1479 C CA . THR A 1 192 ? 6.926 -5.085 3.981 1.00 96.88 192 THR A CA 1
ATOM 1480 C C . THR A 1 192 ? 6.623 -3.833 3.159 1.00 96.88 192 THR A C 1
ATOM 1482 O O . THR A 1 192 ? 5.552 -3.729 2.558 1.00 96.88 192 THR A O 1
ATOM 1485 N N . VAL A 1 193 ? 7.582 -2.906 3.107 1.00 96.94 193 VAL A N 1
ATOM 1486 C CA . VAL A 1 193 ? 7.494 -1.662 2.335 1.00 96.94 193 VAL A CA 1
ATOM 1487 C C . VAL A 1 193 ? 8.614 -1.621 1.295 1.00 96.94 193 VAL A C 1
ATOM 1489 O O . VAL A 1 193 ? 9.792 -1.719 1.629 1.00 96.94 193 VAL A O 1
ATOM 1492 N N . TYR A 1 194 ? 8.239 -1.458 0.029 1.00 95.50 194 TYR A N 1
ATOM 1493 C CA . TYR A 1 194 ? 9.135 -1.217 -1.098 1.00 95.50 194 TYR A CA 1
ATOM 1494 C C . TYR A 1 194 ? 9.072 0.258 -1.473 1.00 95.50 194 TYR A C 1
ATOM 1496 O O . TYR A 1 194 ? 7.987 0.786 -1.700 1.00 95.50 194 TYR A O 1
ATOM 1504 N N . GLN A 1 195 ? 10.218 0.923 -1.562 1.00 94.75 195 GLN A N 1
ATOM 1505 C CA . GLN A 1 195 ? 10.277 2.341 -1.899 1.00 94.75 195 GLN A CA 1
ATOM 1506 C C . GLN A 1 195 ? 10.744 2.540 -3.341 1.00 94.75 195 GLN A C 1
ATOM 1508 O O . GLN A 1 195 ? 11.818 2.078 -3.717 1.00 94.75 195 GLN A O 1
ATOM 1513 N N . ILE A 1 196 ? 9.943 3.259 -4.125 1.00 94.88 196 ILE A N 1
ATOM 1514 C CA . ILE A 1 196 ? 10.296 3.766 -5.450 1.00 94.88 196 ILE A CA 1
ATOM 1515 C C . ILE A 1 196 ? 10.839 5.179 -5.267 1.00 94.88 196 ILE A C 1
ATOM 1517 O O . ILE A 1 196 ? 10.141 6.075 -4.795 1.00 94.88 196 ILE A O 1
ATOM 1521 N N . SER A 1 197 ? 12.098 5.378 -5.641 1.00 92.69 197 SER A N 1
ATOM 1522 C CA . SER A 1 197 ? 12.823 6.632 -5.414 1.00 92.69 197 SER A CA 1
ATOM 1523 C C . SER A 1 197 ? 12.976 7.479 -6.676 1.00 92.69 197 SER A C 1
ATOM 1525 O O . SER A 1 197 ? 13.314 8.657 -6.589 1.00 92.69 197 SER A O 1
ATOM 1527 N N . ASN A 1 198 ? 12.759 6.901 -7.859 1.00 94.19 198 ASN A N 1
ATOM 1528 C CA . ASN A 1 198 ? 12.895 7.592 -9.141 1.00 94.19 198 ASN A CA 1
ATOM 1529 C C . ASN A 1 198 ? 11.997 6.974 -10.226 1.00 94.19 198 ASN A C 1
ATOM 1531 O O . ASN A 1 198 ? 11.476 5.868 -10.075 1.00 94.19 198 ASN A O 1
ATOM 1535 N N . ALA A 1 199 ? 11.844 7.686 -11.345 1.00 95.56 199 ALA A N 1
ATOM 1536 C CA . ALA A 1 199 ? 10.982 7.258 -12.443 1.00 95.56 199 ALA A CA 1
ATOM 1537 C C . ALA A 1 199 ? 11.416 5.926 -13.080 1.00 95.56 199 ALA A C 1
ATOM 1539 O O . ALA A 1 199 ? 10.569 5.126 -13.462 1.00 95.56 199 ALA A O 1
ATOM 1540 N N . TYR A 1 200 ? 12.722 5.644 -13.139 1.00 96.00 200 TYR A N 1
ATOM 1541 C CA . TYR A 1 200 ? 13.235 4.375 -13.661 1.00 96.00 200 TYR A CA 1
ATOM 1542 C C . TYR A 1 200 ? 12.784 3.173 -12.813 1.00 96.00 200 TYR A C 1
ATOM 1544 O O . TYR A 1 200 ? 12.353 2.157 -13.356 1.00 96.00 200 TYR A O 1
ATOM 1552 N N . GLU A 1 201 ? 12.823 3.286 -11.484 1.00 95.06 201 GLU A N 1
ATOM 1553 C CA . GLU A 1 201 ? 12.256 2.268 -10.589 1.00 95.06 201 GLU A CA 1
ATOM 1554 C C . GLU A 1 201 ? 10.740 2.127 -10.771 1.00 95.06 201 GLU A C 1
ATOM 1556 O O . GLU A 1 201 ? 10.238 1.004 -10.784 1.00 95.06 201 GLU A O 1
ATOM 1561 N N . GLY A 1 202 ? 10.029 3.237 -11.000 1.00 94.50 202 GLY A N 1
ATOM 1562 C CA . GLY A 1 202 ? 8.604 3.230 -11.347 1.00 94.50 202 GLY A CA 1
ATOM 1563 C C . GLY A 1 202 ? 8.306 2.449 -12.630 1.00 94.50 202 GLY A C 1
ATOM 1564 O O . GLY A 1 202 ? 7.406 1.614 -12.651 1.00 94.50 202 GLY A O 1
ATOM 1565 N N . ILE A 1 203 ? 9.114 2.632 -13.677 1.00 95.12 203 ILE A N 1
ATOM 1566 C CA . ILE A 1 203 ? 8.987 1.882 -14.937 1.00 95.12 203 ILE A CA 1
ATOM 1567 C C . ILE A 1 203 ? 9.225 0.389 -14.705 1.00 95.12 203 ILE A C 1
ATOM 1569 O O . ILE A 1 203 ? 8.446 -0.437 -15.171 1.00 95.12 203 ILE A O 1
ATOM 1573 N N . LYS A 1 204 ? 10.259 0.019 -13.939 1.00 93.94 204 LYS A N 1
ATOM 1574 C CA . LYS A 1 204 ? 10.509 -1.389 -13.587 1.00 93.94 204 LYS A CA 1
ATOM 1575 C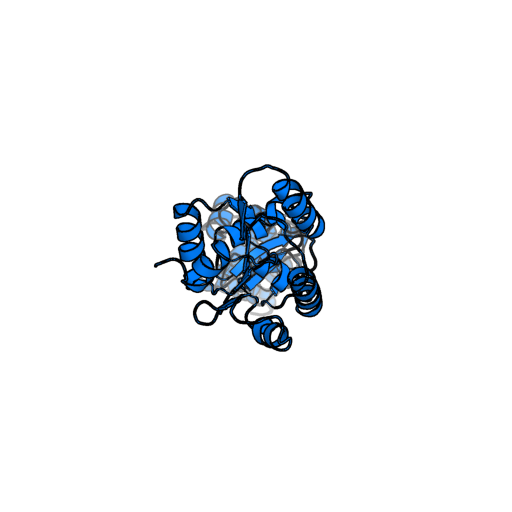 C . LYS A 1 204 ? 9.364 -2.015 -12.794 1.00 93.94 204 LYS A C 1
ATOM 1577 O O . LYS A 1 204 ? 9.142 -3.220 -12.905 1.00 93.94 204 LYS A O 1
ATOM 1582 N N . PHE A 1 205 ? 8.685 -1.217 -11.976 1.00 92.06 205 PHE A N 1
ATOM 1583 C CA . PHE A 1 205 ? 7.517 -1.655 -11.228 1.00 92.06 205 PHE A CA 1
ATOM 1584 C C . PHE A 1 205 ? 6.313 -1.904 -12.149 1.00 92.06 205 PHE A C 1
ATOM 1586 O O . PHE A 1 205 ? 5.682 -2.949 -12.027 1.00 92.06 205 PHE A O 1
ATOM 1593 N N . LEU A 1 206 ? 6.031 -1.001 -13.098 1.00 89.62 206 LEU A N 1
ATOM 1594 C CA . LEU A 1 206 ? 4.914 -1.142 -14.046 1.00 89.62 206 LEU A CA 1
ATOM 1595 C C . LEU A 1 206 ? 5.158 -2.224 -15.110 1.00 89.62 206 LEU A C 1
ATOM 1597 O O . LEU A 1 206 ? 4.240 -2.945 -15.495 1.00 89.62 206 LEU A O 1
ATOM 1601 N N . ASN A 1 207 ? 6.394 -2.350 -15.591 1.00 89.06 207 ASN A N 1
ATOM 1602 C CA . ASN A 1 207 ? 6.772 -3.263 -16.662 1.00 89.06 207 ASN A CA 1
ATOM 1603 C C . ASN A 1 207 ? 7.640 -4.398 -16.119 1.00 89.06 207 ASN A C 1
ATOM 1605 O O . ASN A 1 207 ? 8.874 -4.344 -16.146 1.00 89.06 207 ASN A O 1
ATOM 1609 N N . HIS A 1 208 ? 6.987 -5.462 -15.650 1.00 83.06 208 HIS A N 1
ATOM 1610 C CA . HIS A 1 208 ? 7.679 -6.674 -15.224 1.00 83.06 208 HIS A CA 1
ATOM 1611 C C . HIS A 1 208 ? 8.585 -7.208 -16.343 1.00 83.06 208 HIS A C 1
ATOM 1613 O O . HIS A 1 208 ? 8.140 -7.446 -17.463 1.00 83.06 208 HIS A O 1
ATOM 1619 N N . GLY A 1 209 ? 9.870 -7.389 -16.034 1.00 82.44 209 GLY A N 1
ATOM 1620 C CA . GLY A 1 209 ? 10.870 -7.820 -17.014 1.00 82.44 209 GLY A CA 1
ATOM 1621 C C . GLY A 1 209 ? 11.560 -6.686 -17.777 1.00 82.44 209 GLY A C 1
ATOM 1622 O O . GLY A 1 209 ? 12.333 -6.975 -18.686 1.00 82.44 209 GLY A O 1
ATOM 1623 N N . PHE A 1 210 ? 11.351 -5.414 -17.407 1.00 90.38 210 PHE A N 1
ATOM 1624 C CA . PHE A 1 210 ? 12.141 -4.304 -17.947 1.00 90.38 210 PHE A CA 1
ATOM 1625 C C . PHE A 1 210 ? 13.640 -4.509 -17.660 1.00 90.38 210 PHE A C 1
ATOM 1627 O O . PHE A 1 210 ? 14.107 -4.350 -16.528 1.00 90.38 210 PHE A O 1
ATOM 1634 N N . ALA A 1 211 ? 14.380 -4.904 -18.699 1.00 88.94 211 ALA A N 1
ATOM 1635 C CA . ALA A 1 211 ? 15.756 -5.389 -18.591 1.00 88.94 211 ALA A CA 1
ATOM 1636 C C . ALA A 1 211 ? 16.823 -4.315 -18.850 1.00 88.94 211 ALA A C 1
ATOM 1638 O O . ALA A 1 211 ? 18.012 -4.575 -18.665 1.00 88.94 211 ALA A O 1
ATOM 1639 N N . LEU A 1 212 ? 16.431 -3.115 -19.289 1.00 93.44 212 LEU A N 1
ATOM 1640 C CA . LEU A 1 212 ? 17.400 -2.062 -19.581 1.00 93.44 212 LEU A CA 1
ATOM 1641 C C . LEU A 1 212 ? 17.961 -1.464 -18.296 1.00 93.44 212 LEU A C 1
ATOM 1643 O O . LEU A 1 212 ? 17.221 -1.198 -17.354 1.00 93.44 212 LEU A O 1
ATOM 1647 N N . GLY A 1 213 ? 19.270 -1.215 -18.281 1.00 93.81 213 GLY A N 1
ATOM 1648 C CA . GLY A 1 213 ? 19.936 -0.552 -17.165 1.00 93.81 213 GLY A CA 1
ATOM 1649 C C . GLY A 1 213 ? 19.617 0.944 -17.099 1.00 93.81 213 GLY A C 1
ATOM 1650 O O . GLY A 1 213 ? 19.439 1.599 -18.127 1.00 93.81 213 GLY A O 1
ATOM 1651 N N . ARG A 1 214 ? 19.632 1.508 -15.885 1.00 95.06 214 ARG A N 1
ATOM 1652 C CA . ARG A 1 214 ? 19.392 2.939 -15.613 1.00 95.06 214 ARG A CA 1
ATOM 1653 C C . ARG A 1 214 ? 20.237 3.870 -16.485 1.00 95.06 214 ARG A C 1
ATOM 1655 O O . ARG A 1 214 ? 19.738 4.897 -16.925 1.00 95.06 214 ARG A O 1
ATOM 1662 N N . ALA A 1 215 ? 21.485 3.500 -16.771 1.00 95.31 215 ALA A N 1
ATOM 1663 C CA . ALA A 1 215 ? 22.409 4.296 -17.580 1.00 95.31 215 ALA A CA 1
ATOM 1664 C C . ALA A 1 215 ? 21.974 4.480 -19.051 1.00 95.31 215 ALA A C 1
ATOM 1666 O O . ALA A 1 215 ? 22.550 5.310 -19.753 1.00 95.31 215 ALA A O 1
ATOM 1667 N N . CYS A 1 216 ? 20.951 3.755 -19.525 1.00 94.50 216 CYS A N 1
ATOM 1668 C CA . CYS A 1 216 ? 20.404 3.938 -20.872 1.00 94.50 216 CYS A CA 1
ATOM 1669 C C . CYS A 1 216 ? 19.713 5.297 -21.070 1.00 94.50 216 CYS A C 1
ATOM 1671 O O . CYS A 1 216 ? 19.502 5.700 -22.214 1.00 94.50 216 CYS A O 1
ATOM 1673 N N . GLY A 1 217 ? 19.371 6.007 -19.995 1.00 94.19 217 GLY A N 1
ATOM 1674 C CA . GLY A 1 217 ? 18.715 7.309 -20.052 1.00 94.19 217 GLY A CA 1
ATOM 1675 C C . GLY A 1 217 ? 19.034 8.187 -18.851 1.00 94.19 217 GLY A C 1
ATOM 1676 O O . GLY A 1 217 ? 19.513 7.714 -17.821 1.00 94.19 217 GLY A O 1
ATOM 1677 N N . GLU A 1 218 ? 18.754 9.471 -19.012 1.00 94.12 218 GLU A N 1
ATOM 1678 C CA . GLU A 1 218 ? 18.830 10.484 -17.961 1.00 94.12 218 GLU A CA 1
ATOM 1679 C C . GLU A 1 218 ? 17.500 10.587 -17.203 1.00 94.12 218 GLU A C 1
ATOM 1681 O O . GLU A 1 218 ? 16.470 10.071 -17.646 1.00 94.12 218 GLU A O 1
ATOM 1686 N N . ASP A 1 219 ? 17.502 11.275 -16.067 1.00 94.62 219 ASP A N 1
ATOM 1687 C CA . ASP A 1 219 ? 16.354 11.331 -15.153 1.00 94.62 219 ASP A CA 1
ATOM 1688 C C . ASP A 1 219 ? 15.131 11.973 -15.796 1.00 94.62 219 ASP A C 1
ATOM 1690 O O . ASP A 1 219 ? 14.019 11.473 -15.633 1.00 94.62 219 ASP A O 1
ATOM 1694 N N . GLU A 1 220 ? 15.341 13.014 -16.600 1.00 94.75 220 GLU A N 1
ATOM 1695 C CA . GLU A 1 220 ? 14.280 13.683 -17.348 1.00 94.75 220 GLU A CA 1
ATOM 1696 C C . GLU A 1 220 ? 13.644 12.746 -18.381 1.00 94.75 220 GLU A C 1
ATOM 1698 O O . GLU A 1 220 ? 12.429 12.748 -18.557 1.00 94.75 220 GLU A O 1
ATOM 1703 N N . GLN A 1 221 ? 14.449 11.900 -19.028 1.00 96.19 221 GLN A N 1
ATOM 1704 C CA . GLN A 1 221 ? 13.974 10.956 -20.042 1.00 96.19 221 GLN A CA 1
ATOM 1705 C C . GLN A 1 221 ? 13.170 9.821 -19.408 1.00 96.19 221 GLN A C 1
ATOM 1707 O O . GLN A 1 221 ? 12.115 9.444 -19.917 1.00 96.19 221 GLN A O 1
ATOM 1712 N N . TRP A 1 222 ? 13.633 9.302 -18.268 1.00 96.75 222 TRP A N 1
ATOM 1713 C CA . TRP A 1 222 ? 12.885 8.305 -17.505 1.00 96.75 222 TRP A CA 1
ATOM 1714 C C . TRP A 1 222 ? 11.583 8.874 -16.942 1.00 96.75 222 TRP A C 1
ATOM 1716 O O . TRP A 1 222 ? 10.564 8.189 -16.981 1.00 96.75 222 TRP A O 1
ATOM 1726 N N . ALA A 1 223 ? 11.592 10.117 -16.454 1.00 95.94 223 ALA A N 1
ATOM 1727 C CA . ALA A 1 223 ? 10.390 10.793 -15.977 1.00 95.94 223 ALA A CA 1
ATOM 1728 C C . ALA A 1 223 ? 9.369 11.006 -17.104 1.00 95.94 223 ALA A C 1
ATOM 1730 O O . ALA A 1 223 ? 8.190 10.696 -16.928 1.00 95.94 223 ALA A O 1
ATOM 1731 N N . GLU A 1 224 ? 9.817 11.463 -18.277 1.00 96.06 224 GLU A N 1
ATOM 1732 C CA . GLU A 1 224 ? 8.950 11.622 -19.447 1.00 96.06 224 GLU A CA 1
ATOM 1733 C C . GLU A 1 224 ? 8.391 10.270 -19.918 1.00 96.06 224 GLU A C 1
ATOM 1735 O O . GLU A 1 224 ? 7.190 10.160 -20.164 1.00 96.06 224 GLU A O 1
ATOM 1740 N N . LEU A 1 225 ? 9.210 9.209 -19.949 1.00 96.31 225 LEU A N 1
ATOM 1741 C CA . LEU A 1 225 ? 8.746 7.864 -20.306 1.00 96.31 225 LEU A CA 1
ATOM 1742 C C . LEU A 1 225 ? 7.696 7.339 -19.329 1.00 96.31 225 LEU A C 1
ATOM 1744 O O . LEU A 1 225 ? 6.684 6.802 -19.769 1.00 96.31 225 LEU A O 1
ATOM 1748 N N . LEU A 1 226 ? 7.912 7.503 -18.024 1.00 96.00 226 LEU A N 1
ATOM 1749 C CA . LEU A 1 226 ? 6.951 7.072 -17.015 1.00 96.00 226 LEU A CA 1
ATOM 1750 C C . LEU A 1 226 ? 5.608 7.805 -17.172 1.00 96.00 226 LEU A C 1
ATOM 1752 O O . LEU A 1 226 ? 4.558 7.165 -17.153 1.00 96.00 226 LEU A O 1
ATOM 1756 N N . SER A 1 227 ? 5.631 9.119 -17.414 1.00 94.31 227 SER A N 1
ATOM 1757 C CA . SER A 1 227 ? 4.398 9.886 -17.633 1.00 94.31 227 SER A CA 1
ATOM 1758 C C . SER A 1 227 ? 3.660 9.442 -18.900 1.00 94.31 227 SER A C 1
ATOM 1760 O O . SER A 1 227 ? 2.439 9.267 -18.901 1.00 94.31 227 SER A O 1
ATOM 1762 N N . VAL A 1 228 ? 4.395 9.185 -19.987 1.00 94.50 228 VAL A N 1
ATOM 1763 C CA . VAL A 1 228 ? 3.813 8.656 -21.226 1.00 94.50 228 VAL A CA 1
ATOM 1764 C C . VAL A 1 228 ? 3.262 7.240 -21.013 1.00 94.50 228 VAL A C 1
ATOM 1766 O O . VAL A 1 228 ? 2.178 6.945 -21.513 1.00 94.50 228 VAL A O 1
ATOM 1769 N N . LEU A 1 229 ? 3.932 6.382 -20.238 1.00 94.75 229 LEU A N 1
ATOM 1770 C CA . LEU A 1 229 ? 3.438 5.047 -19.883 1.00 94.75 229 LEU A CA 1
ATOM 1771 C C . LEU A 1 229 ? 2.130 5.110 -19.094 1.00 94.75 229 LEU A C 1
ATOM 1773 O O . LEU A 1 229 ? 1.191 4.393 -19.433 1.00 94.75 229 LEU A O 1
ATOM 1777 N N . ASN A 1 230 ? 2.022 5.999 -18.106 1.00 92.12 230 ASN A N 1
ATOM 1778 C CA . ASN A 1 230 ? 0.782 6.179 -17.344 1.00 92.12 230 ASN A CA 1
ATOM 1779 C C . ASN A 1 230 ? -0.400 6.599 -18.231 1.00 92.12 230 ASN A C 1
ATOM 1781 O O . ASN A 1 230 ? -1.533 6.217 -17.963 1.00 92.12 230 ASN A O 1
ATOM 1785 N N . GLN A 1 231 ? -0.143 7.352 -19.305 1.00 92.00 231 GLN A N 1
ATOM 1786 C CA . GLN A 1 231 ? -1.157 7.733 -20.298 1.00 92.00 231 GLN A CA 1
ATOM 1787 C C . GLN A 1 231 ? -1.510 6.606 -21.285 1.00 92.00 231 GLN A C 1
ATOM 1789 O O . GLN A 1 231 ? -2.394 6.793 -22.117 1.00 92.00 231 GLN A O 1
ATOM 1794 N N . ASN A 1 232 ? -0.778 5.490 -21.269 1.00 91.00 232 ASN A N 1
ATOM 1795 C CA . ASN A 1 232 ? -0.891 4.385 -22.228 1.00 91.00 232 ASN A CA 1
ATOM 1796 C C . ASN A 1 232 ? -1.028 3.036 -21.496 1.00 91.00 232 ASN A C 1
ATOM 1798 O O . ASN A 1 232 ? -0.439 2.039 -21.912 1.00 91.00 232 ASN A O 1
ATOM 1802 N N . ASP A 1 233 ? -1.761 3.020 -20.376 1.00 87.94 233 ASP A N 1
ATOM 1803 C CA . ASP A 1 233 ? -2.060 1.831 -19.558 1.00 87.94 233 ASP A CA 1
ATOM 1804 C C . ASP A 1 233 ? -0.819 1.023 -19.125 1.00 87.94 233 ASP A C 1
ATOM 1806 O O . ASP A 1 233 ? -0.876 -0.188 -18.918 1.00 87.94 233 ASP A O 1
ATOM 1810 N N . GLY A 1 234 ? 0.335 1.686 -19.011 1.00 90.31 234 GLY A N 1
ATOM 1811 C CA . GLY A 1 234 ? 1.612 1.051 -18.688 1.00 90.31 234 GLY A CA 1
ATOM 1812 C C . GLY A 1 234 ? 2.203 0.197 -19.817 1.00 90.31 234 GLY A C 1
ATOM 1813 O O . GLY A 1 234 ? 3.175 -0.515 -19.581 1.00 90.31 234 GLY A O 1
ATOM 1814 N N . SER A 1 235 ? 1.667 0.238 -21.040 1.00 92.00 235 SER A N 1
ATOM 1815 C CA . SER A 1 235 ? 2.142 -0.584 -22.159 1.00 92.00 235 SER A CA 1
ATOM 1816 C C . SER A 1 235 ? 3.260 0.100 -22.947 1.00 92.00 235 SER A C 1
ATOM 1818 O O . SER A 1 235 ? 3.034 1.092 -23.639 1.00 92.00 235 SER A O 1
ATOM 1820 N N . LEU A 1 236 ? 4.471 -0.469 -22.905 1.00 92.44 236 LEU A N 1
ATOM 1821 C CA . LEU A 1 236 ? 5.598 -0.001 -23.722 1.00 92.44 236 LEU A CA 1
ATOM 1822 C C . LEU A 1 236 ? 5.318 -0.106 -25.224 1.00 92.44 236 LEU A C 1
ATOM 1824 O O . LEU A 1 236 ? 5.670 0.810 -25.961 1.00 92.44 236 LEU A O 1
ATOM 1828 N N . ASP A 1 237 ? 4.665 -1.180 -25.675 1.00 91.50 237 ASP A N 1
ATOM 1829 C CA . ASP A 1 237 ? 4.334 -1.343 -27.094 1.00 91.50 237 ASP A CA 1
ATOM 1830 C C . ASP A 1 237 ? 3.352 -0.245 -27.557 1.00 91.50 237 ASP A C 1
ATOM 1832 O O . ASP A 1 237 ? 3.578 0.372 -28.595 1.00 91.50 237 ASP A O 1
ATOM 1836 N N . ALA A 1 238 ? 2.355 0.120 -26.736 1.00 93.00 238 ALA A N 1
ATOM 1837 C CA . ALA A 1 238 ? 1.450 1.235 -27.046 1.00 93.00 238 ALA A CA 1
ATOM 1838 C C . ALA A 1 238 ? 2.183 2.589 -27.109 1.00 93.00 238 ALA A C 1
ATOM 1840 O O . ALA A 1 238 ? 1.882 3.434 -27.957 1.00 93.00 238 ALA A O 1
ATOM 1841 N N . VAL A 1 239 ? 3.181 2.795 -26.240 1.00 93.94 239 VAL A N 1
ATOM 1842 C CA . VAL A 1 239 ? 4.054 3.975 -26.305 1.00 93.94 239 VAL A CA 1
ATOM 1843 C C . VAL A 1 239 ? 4.867 3.986 -27.601 1.00 93.94 239 VAL A C 1
ATOM 1845 O O . VAL A 1 239 ? 4.954 5.027 -28.250 1.00 93.94 239 VAL A O 1
ATOM 1848 N N . PHE A 1 240 ? 5.437 2.857 -28.020 1.00 92.62 240 PHE A N 1
ATOM 1849 C CA . PHE A 1 240 ? 6.186 2.779 -29.275 1.00 92.62 240 PHE A CA 1
ATOM 1850 C C . PHE A 1 240 ? 5.303 3.080 -30.490 1.00 92.62 240 PHE A C 1
ATOM 1852 O O . PHE A 1 240 ? 5.666 3.937 -31.303 1.00 92.62 240 PHE A O 1
ATOM 1859 N N . ASP A 1 241 ? 4.105 2.501 -30.549 1.00 91.31 241 ASP A N 1
ATOM 1860 C CA . ASP A 1 241 ? 3.130 2.762 -31.610 1.00 91.31 241 ASP A CA 1
ATOM 1861 C C . ASP A 1 241 ? 2.735 4.245 -31.674 1.00 91.31 241 ASP A C 1
ATOM 1863 O O . ASP A 1 241 ? 2.755 4.854 -32.749 1.00 91.31 241 ASP A O 1
ATOM 1867 N N . ARG A 1 242 ? 2.466 4.874 -30.518 1.00 91.88 242 ARG A N 1
ATOM 1868 C CA . ARG A 1 242 ? 2.144 6.311 -30.415 1.00 91.88 242 ARG A CA 1
ATOM 1869 C C . ARG A 1 242 ? 3.231 7.205 -31.017 1.00 91.88 242 ARG A C 1
ATOM 1871 O O . ARG A 1 242 ? 2.924 8.273 -31.548 1.00 91.88 242 ARG A O 1
ATOM 1878 N N . TYR A 1 243 ? 4.491 6.788 -30.934 1.00 90.56 243 TYR A N 1
ATOM 1879 C CA . TYR A 1 243 ? 5.639 7.526 -31.467 1.00 90.56 243 TYR A CA 1
ATOM 1880 C C . TYR A 1 243 ? 6.062 7.058 -32.871 1.00 90.56 243 TYR A C 1
ATOM 1882 O O . TYR A 1 243 ? 7.100 7.491 -33.379 1.00 90.56 243 TYR A O 1
ATOM 1890 N N . GLY A 1 244 ? 5.256 6.215 -33.526 1.00 87.19 244 GLY A N 1
ATOM 1891 C CA . GLY A 1 244 ? 5.528 5.703 -34.869 1.00 87.19 244 GLY A CA 1
ATOM 1892 C C . GLY A 1 244 ? 6.757 4.795 -34.926 1.00 87.19 244 GLY A C 1
ATOM 1893 O O . GLY A 1 244 ? 7.433 4.734 -35.956 1.00 87.19 244 GLY A O 1
ATOM 1894 N N . LEU A 1 245 ? 7.085 4.137 -33.812 1.00 85.94 245 LEU A N 1
ATOM 1895 C CA . LEU A 1 245 ? 8.165 3.164 -33.704 1.00 85.94 245 LEU A CA 1
ATOM 1896 C C . LEU A 1 245 ? 7.585 1.769 -33.963 1.00 85.94 245 LEU A C 1
ATOM 1898 O O . LEU A 1 245 ? 7.136 1.094 -33.047 1.00 85.94 245 LEU A O 1
ATOM 1902 N N . SER A 1 246 ? 7.570 1.375 -35.237 1.00 74.62 246 SER A N 1
ATOM 1903 C CA . SER A 1 246 ? 7.080 0.072 -35.713 1.00 74.62 246 SER A CA 1
ATOM 1904 C C . SER A 1 246 ? 8.202 -0.728 -36.391 1.00 74.62 246 SER A C 1
ATOM 1906 O O . SER A 1 246 ? 9.356 -0.294 -36.416 1.00 74.62 246 SER A O 1
ATOM 1908 N N . ASP A 1 247 ? 7.871 -1.889 -36.963 1.00 64.38 247 ASP A N 1
ATOM 1909 C CA . ASP A 1 247 ? 8.810 -2.883 -37.510 1.00 64.38 247 ASP A CA 1
ATOM 1910 C C . ASP A 1 247 ? 9.806 -2.363 -38.570 1.00 64.38 247 ASP A C 1
ATOM 1912 O O . ASP A 1 247 ? 10.817 -3.017 -38.841 1.00 64.38 247 ASP A O 1
ATOM 1916 N N . VAL A 1 248 ? 9.590 -1.178 -39.160 1.00 64.50 248 VAL A N 1
ATOM 1917 C CA . VAL A 1 248 ? 10.556 -0.538 -40.077 1.00 64.50 248 VAL A CA 1
ATOM 1918 C C . VAL A 1 248 ? 11.621 0.227 -39.285 1.00 64.50 248 VAL A C 1
ATOM 1920 O O . VAL A 1 248 ? 11.750 1.453 -39.350 1.00 64.50 248 VAL A O 1
ATOM 1923 N N . LEU A 1 249 ? 12.410 -0.553 -38.546 1.00 65.12 249 LEU A N 1
ATOM 1924 C CA . LEU A 1 249 ? 13.422 -0.102 -37.593 1.00 65.12 249 LEU A CA 1
ATOM 1925 C C . LEU A 1 249 ? 14.504 0.782 -38.222 1.00 65.12 249 LEU A C 1
ATOM 1927 O O . LEU A 1 249 ? 15.080 1.589 -37.514 1.00 65.12 249 LEU A O 1
ATOM 1931 N N . GLU A 1 250 ? 14.789 0.666 -39.520 1.00 66.75 250 GLU A N 1
ATOM 1932 C CA . GLU A 1 250 ? 15.975 1.278 -40.149 1.00 66.75 250 GLU A CA 1
ATOM 1933 C C . GLU A 1 250 ? 15.683 2.572 -40.938 1.00 66.75 250 GLU A C 1
ATOM 1935 O O . GLU A 1 250 ? 16.606 3.222 -41.434 1.00 66.75 250 GLU A O 1
ATOM 1940 N N . SER A 1 251 ? 14.414 2.984 -41.043 1.00 69.19 251 SER A N 1
ATOM 1941 C CA . SER A 1 251 ? 14.044 4.216 -41.759 1.00 69.19 251 SER A CA 1
ATOM 1942 C C . SER A 1 251 ? 14.481 5.469 -40.992 1.00 69.19 251 SER A C 1
ATOM 1944 O O . SER A 1 251 ? 14.242 5.600 -39.789 1.00 69.19 251 SER A O 1
ATOM 1946 N N . ASP A 1 252 ? 15.139 6.400 -41.689 1.00 76.31 252 ASP A N 1
ATOM 1947 C CA . ASP A 1 252 ? 15.656 7.657 -41.125 1.00 76.31 252 ASP A CA 1
ATOM 1948 C C . ASP A 1 252 ? 16.597 7.470 -39.919 1.00 76.31 252 ASP A C 1
ATOM 1950 O O . ASP A 1 252 ? 16.724 8.351 -39.066 1.00 76.31 252 ASP A O 1
ATOM 1954 N N . PHE A 1 253 ? 17.293 6.329 -39.856 1.00 83.69 253 PHE A N 1
ATOM 1955 C CA . PHE A 1 253 ? 18.130 5.914 -38.727 1.00 83.69 253 PHE A CA 1
ATOM 1956 C C . PHE A 1 253 ? 19.046 7.030 -38.194 1.00 83.69 253 PHE A C 1
ATOM 1958 O O . PHE A 1 253 ? 18.983 7.376 -37.015 1.00 83.69 253 PHE A O 1
ATOM 1965 N N . TYR A 1 254 ? 19.854 7.658 -39.058 1.00 81.50 254 TYR A N 1
ATOM 1966 C CA . TYR A 1 254 ? 20.795 8.708 -38.642 1.00 81.50 254 TYR A CA 1
ATOM 1967 C C . TYR A 1 254 ? 20.114 9.978 -38.116 1.00 81.50 254 TYR A C 1
ATOM 1969 O O . TYR A 1 254 ? 20.681 10.648 -37.253 1.00 81.50 254 TYR A O 1
ATOM 1977 N N . LEU A 1 255 ? 18.911 10.300 -38.603 1.00 82.62 255 LEU A N 1
ATOM 1978 C CA . LEU A 1 255 ? 18.118 11.413 -38.079 1.00 82.62 255 LEU A CA 1
ATOM 1979 C C . LEU A 1 255 ? 17.595 11.074 -36.680 1.00 82.62 255 LEU A C 1
ATOM 1981 O O . LEU A 1 255 ? 17.715 11.892 -35.770 1.00 82.62 255 LEU A O 1
ATOM 1985 N N . ARG A 1 256 ? 17.099 9.845 -36.489 1.00 84.38 256 ARG A N 1
ATOM 1986 C CA . ARG A 1 256 ? 16.541 9.369 -35.215 1.00 84.38 256 ARG A CA 1
ATOM 1987 C C . ARG A 1 256 ? 17.577 9.207 -34.105 1.00 84.38 256 ARG A C 1
ATOM 1989 O O . ARG A 1 256 ? 17.223 9.345 -32.947 1.00 84.38 256 ARG A O 1
ATOM 1996 N N . ILE A 1 257 ? 18.840 8.917 -34.419 1.00 85.25 257 ILE A N 1
ATOM 1997 C CA . ILE A 1 257 ? 19.902 8.800 -33.397 1.00 85.25 257 ILE A CA 1
ATOM 1998 C C . ILE A 1 257 ? 20.694 10.097 -33.193 1.00 85.25 257 ILE A C 1
ATOM 2000 O O . ILE A 1 257 ? 21.477 10.201 -32.252 1.00 85.25 257 ILE A O 1
ATOM 2004 N N . GLY A 1 258 ? 20.554 11.059 -34.110 1.00 78.94 258 GLY A N 1
ATOM 2005 C CA . GLY A 1 258 ? 21.275 12.330 -34.074 1.00 78.94 258 GLY A CA 1
ATOM 2006 C C . GLY A 1 258 ? 20.601 13.400 -33.215 1.00 78.94 258 GLY A C 1
ATOM 2007 O O . GLY A 1 258 ? 21.258 14.370 -32.826 1.00 78.94 258 GLY A O 1
ATOM 2008 N N . GLY A 1 259 ? 19.307 13.246 -32.922 1.00 81.00 259 GLY A N 1
ATOM 2009 C CA . GLY A 1 259 ? 18.574 14.158 -32.053 1.00 81.00 259 GLY A CA 1
ATOM 2010 C C . GLY A 1 259 ? 18.932 13.981 -30.576 1.00 81.00 259 GLY A C 1
ATOM 2011 O O . GLY A 1 259 ? 19.411 12.939 -30.134 1.00 81.00 259 GLY A O 1
ATOM 2012 N N . LYS A 1 260 ? 18.713 15.044 -29.797 1.00 80.06 260 LYS A N 1
ATOM 2013 C CA . LYS A 1 260 ? 18.892 15.060 -28.331 1.00 80.06 260 LYS A CA 1
ATOM 2014 C C . LYS A 1 260 ? 17.558 15.060 -27.582 1.00 80.06 260 LYS A C 1
ATOM 2016 O O . LYS A 1 260 ? 17.536 15.252 -26.372 1.00 80.06 260 LYS A O 1
ATOM 2021 N N . ASP A 1 261 ? 16.462 14.927 -28.316 1.00 89.19 261 ASP A N 1
ATOM 2022 C CA . ASP A 1 261 ? 15.105 14.977 -27.799 1.00 89.19 261 ASP A CA 1
ATOM 2023 C C . ASP A 1 261 ? 14.640 13.603 -27.303 1.00 89.19 261 ASP A C 1
ATOM 2025 O O . ASP A 1 261 ? 15.253 12.563 -27.568 1.00 89.19 261 ASP A O 1
ATOM 2029 N N . PHE A 1 262 ? 13.516 13.609 -26.590 1.00 93.12 262 PHE A N 1
ATOM 2030 C CA . PHE A 1 262 ? 12.889 12.401 -26.068 1.00 93.12 262 PHE A CA 1
ATOM 2031 C C . PHE A 1 262 ? 12.612 11.361 -27.154 1.00 93.12 262 PHE A C 1
ATOM 2033 O O . PHE A 1 262 ? 12.835 10.177 -26.928 1.00 93.12 262 PHE A O 1
ATOM 2040 N N . ARG A 1 263 ? 12.195 11.779 -28.359 1.00 92.50 263 ARG A N 1
ATOM 2041 C CA . ARG A 1 263 ? 11.894 10.854 -29.464 1.00 92.50 263 ARG A CA 1
ATOM 2042 C C . ARG A 1 263 ? 13.123 10.068 -29.911 1.00 92.50 263 ARG A C 1
ATOM 2044 O O . ARG A 1 263 ? 13.025 8.863 -30.134 1.00 92.50 263 ARG A O 1
ATOM 2051 N N . SER A 1 264 ? 14.268 10.740 -30.019 1.00 92.69 264 SER A N 1
ATOM 2052 C CA . SER A 1 264 ? 15.528 10.106 -30.412 1.00 92.69 264 SER A CA 1
ATOM 2053 C C . SER A 1 264 ? 16.011 9.109 -29.358 1.00 92.69 264 SER A C 1
ATOM 2055 O O . SER A 1 264 ? 16.436 7.998 -29.678 1.00 92.69 264 SER A O 1
ATOM 2057 N N . TRP A 1 265 ? 15.872 9.471 -28.082 1.00 95.50 265 TRP A N 1
ATOM 2058 C CA . TRP A 1 265 ? 16.171 8.567 -26.977 1.00 95.50 265 TRP A CA 1
ATOM 2059 C C . TRP A 1 265 ? 15.198 7.382 -26.896 1.00 95.50 265 TRP A C 1
ATOM 2061 O O . TRP A 1 265 ? 15.632 6.243 -26.745 1.00 95.50 265 TRP A O 1
ATOM 2071 N N . LEU A 1 266 ? 13.894 7.613 -27.063 1.00 95.00 266 LEU A N 1
ATOM 2072 C CA . LEU A 1 266 ? 12.875 6.563 -27.043 1.00 95.00 266 LEU A CA 1
ATOM 2073 C C . LEU A 1 266 ? 13.115 5.540 -28.157 1.00 95.00 266 LEU A C 1
ATOM 2075 O O . LEU A 1 266 ? 12.973 4.339 -27.940 1.00 95.00 266 LEU A O 1
ATOM 2079 N N . TYR A 1 267 ? 13.550 6.002 -29.330 1.00 93.06 267 TYR A N 1
ATOM 2080 C CA . TYR A 1 267 ? 13.974 5.127 -30.415 1.00 93.06 267 TYR A CA 1
ATOM 2081 C C . TYR A 1 267 ? 15.177 4.250 -30.029 1.00 93.06 267 TYR A C 1
ATOM 2083 O O . TYR A 1 267 ? 15.183 3.055 -30.319 1.00 93.06 267 TYR A O 1
ATOM 2091 N N . TYR A 1 268 ? 16.165 4.789 -29.309 1.00 93.38 268 TYR A N 1
ATOM 2092 C CA . TYR A 1 268 ? 17.261 3.985 -28.756 1.00 93.38 268 TYR A CA 1
ATOM 2093 C C . TYR A 1 268 ? 16.772 2.935 -27.742 1.00 93.38 268 TYR A C 1
ATOM 2095 O O . TYR A 1 268 ? 17.207 1.784 -27.802 1.00 93.38 268 TYR A O 1
ATOM 2103 N N . ILE A 1 269 ? 15.829 3.288 -26.861 1.00 94.56 269 ILE A N 1
ATOM 2104 C CA . ILE A 1 269 ? 15.205 2.341 -25.920 1.00 94.56 269 ILE A CA 1
ATOM 2105 C C . ILE A 1 269 ? 14.453 1.227 -26.661 1.00 94.56 269 ILE A C 1
ATOM 2107 O O . ILE A 1 269 ? 14.611 0.051 -26.329 1.00 94.56 269 ILE A O 1
ATOM 2111 N N . PHE A 1 270 ? 13.701 1.577 -27.703 1.00 92.31 270 PHE A N 1
ATOM 2112 C CA . PHE A 1 270 ? 13.016 0.621 -28.571 1.00 92.31 270 PHE A CA 1
ATOM 2113 C C . PHE A 1 270 ? 13.995 -0.367 -29.220 1.00 92.31 270 PHE A C 1
ATOM 2115 O O . PHE A 1 270 ? 13.813 -1.580 -29.108 1.00 92.31 270 PHE A O 1
ATOM 2122 N N . LEU A 1 271 ? 15.087 0.134 -29.812 1.00 91.62 271 LEU A N 1
ATOM 2123 C CA . LEU A 1 271 ? 16.139 -0.699 -30.403 1.00 91.62 271 LEU A CA 1
ATOM 2124 C C . LEU A 1 271 ? 16.775 -1.650 -29.382 1.00 91.62 271 LEU A C 1
ATOM 2126 O O . LEU A 1 271 ? 17.015 -2.816 -29.691 1.00 91.62 271 LEU A O 1
ATOM 2130 N N . LYS A 1 272 ? 17.038 -1.163 -28.166 1.00 92.50 272 LYS A N 1
ATOM 2131 C CA . LYS A 1 272 ? 17.603 -1.961 -27.073 1.00 92.50 272 LYS A CA 1
ATOM 2132 C C . LYS A 1 272 ? 16.670 -3.085 -26.621 1.00 92.50 272 LYS A C 1
ATOM 2134 O O . LYS A 1 272 ? 17.138 -4.198 -26.413 1.00 92.50 272 LYS A O 1
ATOM 2139 N N . LEU A 1 273 ? 15.370 -2.819 -26.493 1.00 90.81 273 LEU A N 1
ATOM 2140 C CA . LEU A 1 273 ? 14.381 -3.824 -26.079 1.00 90.81 273 LEU A CA 1
ATOM 2141 C C . LEU A 1 273 ? 14.082 -4.853 -27.172 1.00 90.81 273 LEU A C 1
ATOM 2143 O O . LEU A 1 273 ? 13.770 -5.999 -26.866 1.00 90.81 273 LEU A O 1
ATOM 2147 N N . LYS A 1 274 ? 14.177 -4.457 -28.443 1.00 88.62 274 LYS A N 1
ATOM 2148 C CA . LYS A 1 274 ? 13.926 -5.328 -29.598 1.00 88.62 274 LYS A CA 1
ATOM 2149 C C . LYS A 1 274 ? 15.226 -5.839 -30.235 1.00 88.62 274 LYS A C 1
ATOM 2151 O O . LYS A 1 274 ? 15.197 -6.308 -31.374 1.00 88.62 274 LYS A O 1
ATOM 2156 N N . ALA A 1 275 ? 16.355 -5.788 -29.518 1.00 87.75 275 ALA A N 1
ATOM 2157 C CA . ALA A 1 275 ? 17.676 -6.130 -30.050 1.00 87.75 275 ALA A CA 1
ATOM 2158 C C . ALA A 1 275 ? 17.716 -7.528 -30.696 1.00 87.75 275 ALA A C 1
ATOM 2160 O O . ALA A 1 275 ? 18.315 -7.700 -31.762 1.00 87.75 275 ALA A O 1
ATOM 2161 N N . ASP A 1 276 ? 16.997 -8.496 -30.119 1.00 84.81 276 ASP A N 1
ATOM 2162 C CA . ASP A 1 276 ? 16.897 -9.879 -30.606 1.00 84.81 276 ASP A CA 1
ATOM 2163 C C . ASP A 1 276 ? 16.156 -10.026 -31.947 1.00 84.81 276 ASP A C 1
ATOM 2165 O O . ASP A 1 276 ? 16.358 -11.003 -32.670 1.00 84.81 276 ASP A O 1
ATOM 2169 N N . THR A 1 277 ? 15.373 -9.021 -32.336 1.00 84.69 277 THR A N 1
ATOM 2170 C CA . THR A 1 277 ? 14.610 -8.999 -33.596 1.00 84.69 277 THR A CA 1
ATOM 2171 C C . THR A 1 277 ? 15.327 -8.261 -34.731 1.00 84.69 277 THR A C 1
ATOM 2173 O O . THR A 1 277 ? 14.919 -8.356 -35.890 1.00 84.69 277 THR A O 1
ATOM 2176 N N . LEU A 1 278 ? 16.419 -7.546 -34.425 1.00 82.50 278 LEU A N 1
ATOM 2177 C CA . LEU A 1 278 ? 17.197 -6.807 -35.418 1.00 82.50 278 LEU A CA 1
ATOM 2178 C C . LEU A 1 278 ? 17.881 -7.757 -36.406 1.00 82.50 278 LEU A C 1
ATOM 2180 O O . LEU A 1 278 ? 18.646 -8.637 -36.015 1.00 82.50 278 LEU A O 1
ATOM 2184 N N . ARG A 1 279 ? 17.651 -7.530 -37.705 1.00 82.00 279 ARG A N 1
ATOM 2185 C CA . ARG A 1 279 ? 18.312 -8.275 -38.792 1.00 82.00 279 ARG A CA 1
ATOM 2186 C C . ARG A 1 279 ? 19.744 -7.799 -39.039 1.00 82.00 279 ARG A C 1
ATOM 2188 O O . ARG A 1 279 ? 20.580 -8.569 -39.505 1.00 82.00 279 ARG A O 1
ATOM 2195 N N . ASN A 1 280 ? 20.029 -6.534 -38.736 1.00 84.25 280 ASN A N 1
ATOM 2196 C CA . ASN A 1 280 ? 21.331 -5.921 -38.951 1.00 84.25 280 ASN A CA 1
ATOM 2197 C C . ASN A 1 280 ? 22.301 -6.253 -37.801 1.00 84.25 280 ASN A C 1
ATOM 2199 O O . ASN A 1 280 ? 22.246 -5.655 -36.723 1.00 84.25 280 ASN A O 1
ATOM 2203 N N . GLY A 1 281 ? 23.214 -7.199 -38.049 1.00 85.25 281 GLY A N 1
ATOM 2204 C CA . GLY A 1 281 ? 24.213 -7.638 -37.068 1.00 85.25 281 GLY A CA 1
ATOM 2205 C C . GLY A 1 281 ? 25.183 -6.536 -36.625 1.00 85.25 281 GLY A C 1
ATOM 2206 O O . GLY A 1 281 ? 25.567 -6.502 -35.459 1.00 85.25 281 GLY A O 1
ATOM 2207 N N . TYR A 1 282 ? 25.517 -5.590 -37.513 1.00 86.81 282 TYR A N 1
ATOM 2208 C CA . TYR A 1 282 ? 26.348 -4.431 -37.171 1.00 86.81 282 TYR A CA 1
ATOM 2209 C C . TYR A 1 282 ? 25.653 -3.533 -36.146 1.00 86.81 282 TYR A C 1
ATOM 2211 O O . TYR A 1 282 ? 26.239 -3.141 -35.137 1.00 86.81 282 TYR A O 1
ATOM 2219 N N . LEU A 1 283 ? 24.375 -3.234 -36.389 1.00 87.88 283 LEU A N 1
ATOM 2220 C CA . LEU A 1 283 ? 23.577 -2.417 -35.485 1.00 87.88 283 LEU A CA 1
ATOM 2221 C C . LEU A 1 283 ? 23.402 -3.099 -34.124 1.00 87.88 283 LEU A C 1
ATOM 2223 O O . LEU A 1 283 ? 23.552 -2.433 -33.101 1.00 87.88 283 LEU A O 1
ATOM 2227 N N . ARG A 1 284 ? 23.149 -4.417 -34.098 1.00 88.31 284 ARG A N 1
ATOM 2228 C CA . ARG A 1 284 ? 23.104 -5.185 -32.843 1.00 88.31 284 ARG A CA 1
ATOM 2229 C C . ARG A 1 284 ? 24.421 -5.061 -32.072 1.00 88.31 284 ARG A C 1
ATOM 2231 O O . ARG A 1 284 ? 24.392 -4.711 -30.898 1.00 88.31 284 ARG A O 1
ATOM 2238 N N . PHE A 1 285 ? 25.560 -5.257 -32.732 1.00 88.25 285 PHE A N 1
ATOM 2239 C CA . PHE A 1 285 ? 26.877 -5.129 -32.103 1.00 88.25 285 PHE A CA 1
ATOM 2240 C C . PHE A 1 285 ? 27.129 -3.724 -31.531 1.00 88.25 285 PHE A C 1
ATOM 2242 O O . PHE A 1 285 ? 27.560 -3.572 -30.385 1.00 88.25 285 PHE A O 1
ATOM 2249 N N . ALA A 1 286 ? 26.817 -2.677 -32.300 1.00 90.06 286 ALA A N 1
ATOM 2250 C CA . ALA A 1 286 ? 26.952 -1.299 -31.836 1.00 90.06 286 ALA A CA 1
ATOM 2251 C C . ALA A 1 286 ? 26.018 -0.994 -30.651 1.00 90.06 286 ALA A C 1
ATOM 2253 O O . ALA A 1 286 ? 26.412 -0.280 -29.725 1.00 90.06 286 ALA A O 1
ATOM 2254 N N . LEU A 1 287 ? 24.798 -1.547 -30.650 1.00 91.25 287 LEU A N 1
ATOM 2255 C CA . LEU A 1 287 ? 23.861 -1.451 -29.530 1.00 91.25 287 LEU A CA 1
ATOM 2256 C C . LEU A 1 287 ? 24.397 -2.167 -28.294 1.00 91.25 287 LEU A C 1
ATOM 2258 O O . LEU A 1 287 ? 24.381 -1.572 -27.226 1.00 91.25 287 LEU A O 1
ATOM 2262 N N . GLU A 1 288 ? 24.893 -3.398 -28.403 1.00 89.25 288 GLU A N 1
ATOM 2263 C CA . GLU A 1 288 ? 25.453 -4.157 -27.273 1.00 89.25 288 GLU A CA 1
ATOM 2264 C C . GLU A 1 288 ? 26.614 -3.413 -26.599 1.00 89.25 288 GLU A C 1
ATOM 2266 O O . GLU A 1 288 ? 26.655 -3.324 -25.374 1.00 89.25 288 GLU A O 1
ATOM 2271 N N . LYS A 1 289 ? 27.495 -2.783 -27.387 1.00 89.00 289 LYS A N 1
ATOM 2272 C CA . LYS A 1 289 ? 28.613 -1.967 -26.876 1.00 89.00 289 LYS A CA 1
ATOM 2273 C C . LYS A 1 289 ? 28.210 -0.606 -26.307 1.00 89.00 289 LYS A C 1
ATOM 2275 O O . LYS A 1 289 ? 29.014 0.044 -25.639 1.00 89.00 289 LYS A O 1
ATOM 2280 N N . THR A 1 290 ? 27.003 -0.131 -26.597 1.00 92.12 290 THR A N 1
ATOM 2281 C CA . THR A 1 290 ? 26.546 1.191 -26.164 1.00 92.12 290 THR A CA 1
ATOM 2282 C C . THR A 1 290 ? 25.687 1.059 -24.922 1.00 92.12 290 THR A C 1
ATOM 2284 O O . THR A 1 290 ? 24.601 0.501 -24.979 1.00 92.12 290 THR A O 1
ATOM 2287 N N . GLU A 1 291 ? 26.129 1.606 -23.796 1.00 91.88 291 GLU A N 1
ATOM 2288 C CA . GLU A 1 291 ? 25.285 1.685 -22.601 1.00 91.88 291 GLU A CA 1
ATOM 2289 C C . GLU A 1 291 ? 24.416 2.951 -22.617 1.00 91.88 291 GLU A C 1
ATOM 2291 O O . GLU A 1 291 ? 23.200 2.880 -22.444 1.00 91.88 291 GLU A O 1
ATOM 2296 N N . ARG A 1 292 ? 25.022 4.111 -22.902 1.00 92.81 292 ARG A N 1
ATOM 2297 C CA . ARG A 1 292 ? 24.375 5.428 -22.823 1.00 92.81 292 ARG A CA 1
ATOM 2298 C C . ARG A 1 292 ? 23.953 5.940 -24.194 1.00 92.81 292 ARG A C 1
ATOM 2300 O O . ARG A 1 292 ? 24.742 5.925 -25.137 1.00 92.81 292 ARG A O 1
ATOM 2307 N N . PHE A 1 293 ? 22.756 6.521 -24.280 1.00 92.94 293 PHE A N 1
ATOM 2308 C CA . PHE A 1 293 ? 22.237 7.086 -25.531 1.00 92.94 293 PHE A CA 1
ATOM 2309 C C . PHE A 1 293 ? 23.164 8.140 -26.160 1.00 92.94 293 PHE A C 1
ATOM 2311 O O . PHE A 1 293 ? 23.388 8.125 -27.368 1.00 92.94 293 PHE A O 1
ATOM 2318 N N . ARG A 1 294 ? 23.772 9.018 -25.347 1.00 89.62 294 ARG A N 1
ATOM 2319 C CA . ARG A 1 294 ? 24.667 10.087 -25.837 1.00 89.62 294 ARG A CA 1
ATOM 2320 C C . ARG A 1 294 ? 25.880 9.554 -26.609 1.00 89.62 294 ARG A C 1
ATOM 2322 O O . ARG A 1 294 ? 26.425 10.261 -27.454 1.00 89.62 294 ARG A O 1
ATOM 2329 N N . ASP A 1 295 ? 26.290 8.320 -26.327 1.00 91.19 295 ASP A N 1
ATOM 2330 C CA . ASP A 1 295 ? 27.420 7.667 -26.981 1.00 91.19 295 ASP A CA 1
ATOM 2331 C C . ASP A 1 295 ? 27.001 6.891 -28.237 1.00 91.19 295 ASP A C 1
ATOM 2333 O O . ASP A 1 295 ? 27.854 6.554 -29.058 1.00 91.19 295 ASP A O 1
ATOM 2337 N N . PHE A 1 296 ? 25.700 6.650 -28.434 1.00 91.12 296 PHE A N 1
ATOM 2338 C CA . PHE A 1 296 ? 25.190 5.752 -29.466 1.00 91.12 296 PHE A CA 1
ATOM 2339 C C . PHE A 1 296 ? 25.589 6.182 -30.878 1.00 91.12 296 PHE A C 1
ATOM 2341 O O . PHE A 1 296 ? 26.183 5.399 -31.615 1.00 91.12 296 PHE A O 1
ATOM 2348 N N . ALA A 1 297 ? 25.366 7.447 -31.244 1.00 88.38 297 ALA A N 1
ATOM 2349 C CA . ALA A 1 297 ? 25.710 7.939 -32.579 1.00 88.38 297 ALA A CA 1
ATOM 2350 C C . ALA A 1 297 ? 27.215 7.890 -32.880 1.00 88.38 297 ALA A C 1
ATOM 2352 O O . ALA A 1 297 ? 27.611 7.656 -34.023 1.00 88.38 297 ALA A O 1
ATOM 2353 N N . ARG A 1 298 ? 28.061 8.082 -31.860 1.00 87.75 298 ARG A N 1
ATOM 2354 C CA . ARG A 1 298 ? 29.515 7.931 -31.990 1.00 87.75 298 ARG A CA 1
ATOM 2355 C C . ARG A 1 298 ? 29.887 6.460 -32.152 1.00 87.75 298 ARG A C 1
ATOM 2357 O O . ARG A 1 298 ? 30.653 6.123 -33.049 1.00 87.75 298 ARG A O 1
ATOM 2364 N N . ASN A 1 299 ? 29.327 5.591 -31.319 1.00 89.81 299 ASN A N 1
ATOM 2365 C CA . ASN A 1 299 ? 29.630 4.165 -31.326 1.00 89.81 299 ASN A CA 1
ATOM 2366 C C . ASN A 1 299 ? 29.177 3.498 -32.628 1.00 89.81 299 ASN A C 1
ATOM 2368 O O . ASN A 1 299 ? 29.929 2.708 -33.178 1.00 89.81 299 ASN A O 1
ATOM 2372 N N . VAL A 1 300 ? 28.034 3.884 -33.198 1.00 87.50 300 VAL A N 1
ATOM 2373 C CA . VAL A 1 300 ? 27.585 3.388 -34.512 1.00 87.50 300 VAL A CA 1
ATOM 2374 C C . VAL A 1 300 ? 28.498 3.835 -35.662 1.00 87.50 300 VAL A C 1
ATOM 2376 O O . VAL A 1 300 ? 28.511 3.200 -36.705 1.00 87.50 300 VAL A O 1
ATOM 2379 N N . ARG A 1 301 ? 29.275 4.914 -35.519 1.00 84.69 301 ARG A N 1
ATOM 2380 C CA . ARG A 1 301 ? 30.282 5.296 -36.529 1.00 84.69 301 ARG A CA 1
ATOM 2381 C C . ARG A 1 301 ? 31.606 4.574 -36.313 1.00 84.69 301 ARG A C 1
ATOM 2383 O O . ARG A 1 301 ? 32.267 4.201 -37.274 1.00 84.69 301 ARG A O 1
ATOM 2390 N N . ASN A 1 302 ? 31.988 4.392 -35.052 1.00 83.19 302 ASN A N 1
ATOM 2391 C CA . ASN A 1 302 ? 33.309 3.894 -34.681 1.00 83.19 302 ASN A CA 1
ATOM 2392 C C . ASN A 1 302 ? 33.369 2.368 -34.563 1.00 83.19 302 ASN A C 1
ATOM 2394 O O . ASN A 1 302 ? 34.443 1.805 -34.726 1.00 83.19 302 ASN A O 1
ATOM 2398 N N . ALA A 1 303 ? 32.243 1.686 -34.344 1.00 77.19 303 ALA A N 1
ATOM 2399 C CA . ALA A 1 303 ? 32.195 0.230 -34.202 1.00 77.19 303 ALA A CA 1
ATOM 2400 C C . ALA A 1 303 ? 32.638 -0.513 -35.473 1.00 77.19 303 ALA A C 1
ATOM 2402 O O . ALA A 1 303 ? 32.919 -1.701 -35.405 1.00 77.19 303 ALA A O 1
ATOM 2403 N N . ILE A 1 304 ? 32.739 0.180 -36.617 1.00 69.94 304 ILE A N 1
ATOM 2404 C CA . ILE A 1 304 ? 33.302 -0.376 -37.857 1.00 69.94 304 ILE A CA 1
ATOM 2405 C C . ILE A 1 304 ? 34.801 -0.674 -37.739 1.00 69.94 304 ILE A C 1
ATOM 2407 O O . ILE A 1 304 ? 35.318 -1.463 -38.512 1.00 69.94 304 ILE A O 1
ATOM 2411 N N . ILE A 1 305 ? 35.492 -0.044 -36.785 1.00 67.94 305 ILE A N 1
ATOM 2412 C CA . ILE A 1 305 ? 36.924 -0.246 -36.526 1.00 67.94 305 ILE A CA 1
ATOM 2413 C C . ILE A 1 305 ? 37.159 -1.536 -35.716 1.00 67.94 305 ILE A C 1
ATOM 2415 O O . ILE A 1 305 ? 38.253 -2.089 -35.742 1.00 67.94 305 ILE A O 1
ATOM 2419 N N . ASP A 1 306 ? 36.129 -2.023 -35.020 1.00 61.91 306 ASP A N 1
ATOM 2420 C CA . ASP A 1 306 ? 36.201 -3.181 -34.124 1.00 61.91 306 ASP A CA 1
ATOM 2421 C C . ASP A 1 306 ? 35.715 -4.497 -34.775 1.00 61.91 306 ASP A C 1
ATOM 2423 O O . ASP A 1 306 ? 35.557 -5.495 -34.067 1.00 61.91 306 ASP A O 1
ATOM 2427 N N . ILE A 1 307 ? 35.423 -4.485 -36.082 1.00 59.28 307 ILE A N 1
ATOM 2428 C CA . ILE A 1 307 ? 34.953 -5.623 -36.899 1.00 59.28 307 ILE A CA 1
ATOM 2429 C C . ILE A 1 307 ? 36.009 -5.932 -37.954 1.00 59.28 307 ILE A C 1
ATOM 2431 O O . ILE A 1 307 ? 36.314 -7.131 -38.131 1.00 59.28 307 ILE A O 1
#